Protein AF-A0A662V3N7-F1 (afdb_monomer_lite)

Radius of gyration: 26.73 Å; chains: 1; bounding box: 89×55×65 Å

pLDDT: mean 75.87, std 22.15, range [28.19, 98.19]

Foldseek 3Di:
DVVVVVVVVVVVVVVVVVVVVPPPPPFDKDWQDKDKFFDDADFLKKKKKWKWAWADDDQFKKKDKFQAQPPPVQAFTFAWMWHQDPVVRFIWIWGGGTHPVRIHTDDTDDHGDIWTKMWMARQPQRKIWIATPNDIDIDHDPHDDDGGIIITGFDGPDPPDTTTIMRTQDTWMWHAHDPCLVVCVNVVNVVVVVVGTDITDTGPPPPDPPPDDDPDDDDDDDDDDDDDDDDDDDDDPDDPPVNVVVVVVVVVVVVVVVVVVVVVVVVVPPDDD

Sequence (273 aa):
MANRKSMYTLMIIVVLFLGITCKSIDAQILSGVNREYEITIKGNYTILEVDFELVNITIFNYIYIALDTLDKSAGYSYGIIIIYDPDEEAPILYLMAGSGNSWYRIMNVDKGDRICFSILIDHINKTIYYVVNDKVGNVNKSMIIMPRGVSIILDSIGREFSPPSIYLKKLVVLDTNNSQAIDYFIENNFNKIYEISIIRLNKTKIEITPTQSPTTLSSTPLPNITTSTHSPPQVSPYMSPTTVLLIILMTIVAATTIILITSVYRRKRSPGP

Secondary structure (DSSP, 8-state):
-HHHHHHHHHHHHHHHHHHHH-------EEES-EEEEE----SSEEEEEEEEEEEE--TTEEEEEEEE-S-TTT-EEEEEEEEEETTTTEEEEEEEEEETT-EEEEEE--TT-EEEEEEEEETTTTEEEEEETTEEEEEE-S--PPP-EEEEEEEESSTTSPPPEEEEEEEEEEEE--THHHHHHHTT-HHHHHHHSEEEE-TT--------------------------PPPP------HHHHHHHHHHHHHHHHHHHHHHHHHHHTT----

Structure (mmCIF, N/CA/C/O backbone):
data_AF-A0A662V3N7-F1
#
_entry.id   AF-A0A662V3N7-F1
#
loop_
_atom_site.group_PDB
_atom_site.id
_atom_site.type_symbol
_atom_site.label_atom_id
_atom_site.label_alt_id
_atom_site.label_comp_id
_atom_site.label_asym_id
_atom_site.label_entity_id
_atom_site.label_seq_id
_atom_site.pdbx_PDB_ins_code
_atom_site.Cartn_x
_atom_site.Cartn_y
_atom_site.Cartn_z
_atom_site.occupancy
_atom_site.B_iso_or_equiv
_atom_site.auth_seq_id
_atom_site.auth_comp_id
_atom_site.auth_asym_id
_atom_site.auth_atom_id
_atom_site.pdbx_PDB_model_num
ATOM 1 N N . MET A 1 1 ? -38.805 22.174 -45.666 1.00 44.50 1 MET A N 1
ATOM 2 C CA . MET A 1 1 ? -37.323 22.082 -45.737 1.00 44.50 1 MET A CA 1
ATOM 3 C C . MET A 1 1 ? -36.592 22.599 -44.488 1.00 44.50 1 MET A C 1
ATOM 5 O O . MET A 1 1 ? -35.609 21.976 -44.107 1.00 44.50 1 MET A O 1
ATOM 9 N N . ALA A 1 2 ? -37.055 23.665 -43.814 1.00 47.75 2 ALA A N 1
ATOM 10 C CA . ALA A 1 2 ? -36.383 24.243 -42.634 1.00 47.75 2 ALA A CA 1
ATOM 11 C C . ALA A 1 2 ? -36.239 23.289 -41.420 1.00 47.75 2 ALA A C 1
ATOM 13 O O . ALA A 1 2 ? -35.203 23.295 -40.760 1.00 47.75 2 ALA A O 1
ATOM 14 N N . ASN A 1 3 ? -37.213 22.398 -41.181 1.00 52.44 3 ASN A N 1
ATOM 15 C CA . ASN A 1 3 ? -37.167 21.455 -40.050 1.00 52.44 3 ASN A CA 1
ATOM 16 C C . ASN A 1 3 ? -36.075 20.379 -40.170 1.00 52.44 3 ASN A C 1
ATOM 18 O O . ASN A 1 3 ? -35.509 19.987 -39.156 1.00 52.44 3 ASN A O 1
ATOM 22 N N . ARG A 1 4 ? -35.735 19.920 -41.387 1.00 47.97 4 ARG A N 1
ATOM 23 C CA . ARG A 1 4 ? -34.654 18.931 -41.562 1.00 47.97 4 ARG A CA 1
ATOM 24 C C . ARG A 1 4 ? -33.294 19.546 -41.244 1.00 47.97 4 ARG A C 1
ATOM 26 O O . ARG A 1 4 ? -32.537 18.950 -40.492 1.00 47.97 4 ARG A O 1
ATOM 33 N N . LYS A 1 5 ? -33.017 20.764 -41.730 1.00 52.34 5 LYS A N 1
ATOM 34 C CA . LYS A 1 5 ? -31.764 21.477 -41.423 1.00 52.34 5 LYS A CA 1
ATOM 35 C C . LYS A 1 5 ? -31.596 21.703 -39.916 1.00 52.34 5 LYS A C 1
ATOM 37 O O . LYS A 1 5 ? -30.544 21.371 -39.390 1.00 52.34 5 LYS A O 1
ATOM 42 N N . SER A 1 6 ? -32.649 22.139 -39.216 1.00 55.06 6 SER A N 1
ATOM 43 C CA . SER A 1 6 ? -32.612 22.331 -37.756 1.00 55.06 6 SER A CA 1
ATOM 44 C C . SER A 1 6 ? -32.321 21.042 -36.981 1.00 55.06 6 SER A C 1
ATOM 46 O O . SER A 1 6 ? -31.654 21.094 -35.952 1.00 55.06 6 SER A O 1
ATOM 48 N N . MET A 1 7 ? -32.803 19.892 -37.459 1.00 53.69 7 MET A N 1
ATOM 49 C CA . MET A 1 7 ? -32.578 18.608 -36.795 1.00 53.69 7 MET A CA 1
ATOM 50 C C . MET A 1 7 ? -31.144 18.096 -37.006 1.00 53.69 7 MET A C 1
ATOM 52 O O . MET A 1 7 ? -30.531 17.600 -36.064 1.00 53.69 7 MET A O 1
ATOM 56 N N . TYR A 1 8 ? -30.574 18.282 -38.203 1.00 56.66 8 TYR A N 1
ATOM 57 C CA . TYR A 1 8 ? -29.168 17.949 -38.463 1.00 56.66 8 TYR A CA 1
ATOM 58 C C . TYR A 1 8 ? -28.210 18.849 -37.678 1.00 56.66 8 TYR A C 1
ATOM 60 O O . TYR A 1 8 ? -27.236 18.354 -37.121 1.00 56.66 8 TYR A O 1
ATOM 68 N N . THR A 1 9 ? -28.508 20.146 -37.559 1.00 62.19 9 THR A N 1
ATOM 69 C CA . THR A 1 9 ? -27.716 21.060 -36.723 1.00 62.19 9 THR A CA 1
ATOM 70 C C . THR A 1 9 ? -27.779 20.661 -35.247 1.00 62.19 9 THR A C 1
ATOM 72 O O . THR A 1 9 ? -26.748 20.652 -34.583 1.00 62.19 9 THR A O 1
ATOM 75 N N . LEU A 1 10 ? -28.950 20.249 -34.745 1.00 58.38 10 LEU A N 1
ATOM 76 C CA . LEU A 1 10 ? -29.101 19.748 -33.376 1.00 58.38 10 LEU A CA 1
ATOM 77 C C . LEU A 1 10 ? -28.305 18.451 -33.149 1.00 58.38 10 LEU A C 1
ATOM 79 O O . LEU A 1 10 ? -27.609 18.337 -32.146 1.00 58.38 10 LEU A O 1
ATOM 83 N N . MET A 1 11 ? -28.352 17.496 -34.085 1.00 56.56 11 MET A N 1
ATOM 84 C CA . MET A 1 11 ? -27.561 16.260 -33.997 1.00 56.56 11 MET A CA 1
ATOM 85 C C . MET A 1 11 ? -26.055 16.530 -34.011 1.00 56.56 11 MET A C 1
ATOM 87 O O . MET A 1 11 ? -25.333 15.934 -33.221 1.00 56.56 11 MET A O 1
ATOM 91 N N . ILE A 1 12 ? -25.582 17.443 -34.863 1.00 63.91 12 ILE A N 1
ATOM 92 C CA . ILE A 1 12 ? -24.165 17.831 -34.911 1.00 63.91 12 ILE A CA 1
ATOM 93 C C . ILE A 1 12 ? -23.744 18.481 -33.589 1.00 63.91 12 ILE A C 1
ATOM 95 O O . ILE A 1 12 ? -22.682 18.154 -33.068 1.00 63.91 12 ILE A O 1
ATOM 99 N N . ILE A 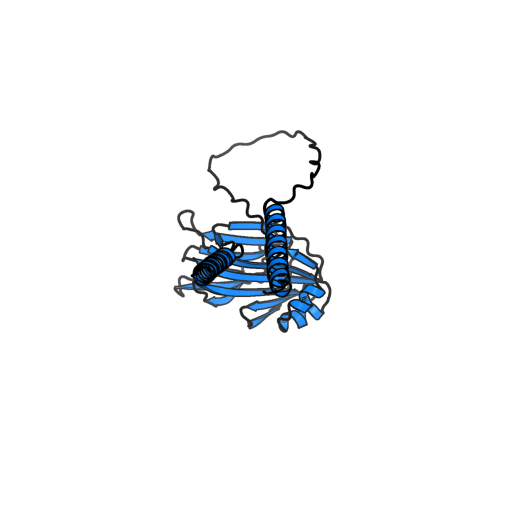1 13 ? -24.593 19.334 -33.007 1.00 61.50 13 ILE A N 1
ATOM 100 C CA . ILE A 1 13 ? -24.344 19.929 -31.689 1.00 61.50 13 ILE A CA 1
ATOM 101 C C . ILE A 1 13 ? -24.291 18.846 -30.609 1.00 61.50 13 ILE A C 1
ATOM 103 O O . ILE A 1 13 ? -23.374 18.882 -29.805 1.00 61.50 13 ILE A O 1
ATOM 107 N N . VAL A 1 14 ? -25.195 17.860 -30.607 1.00 59.66 14 VAL A N 1
ATOM 108 C CA . VAL A 1 14 ? -25.194 16.754 -29.627 1.00 59.66 14 VAL A CA 1
ATOM 109 C C . VAL A 1 14 ? -23.964 15.855 -29.778 1.00 59.66 14 VAL A C 1
ATOM 111 O O . VAL A 1 14 ? -23.372 15.482 -28.772 1.00 59.66 14 VAL A O 1
ATOM 114 N N . VAL A 1 15 ? -23.534 15.544 -31.003 1.00 57.88 15 VAL A N 1
ATOM 115 C CA . VAL A 1 15 ? -22.318 14.747 -31.256 1.00 57.88 15 VAL A CA 1
ATOM 116 C C . VAL A 1 15 ? -21.059 15.516 -30.845 1.00 57.88 15 VAL A C 1
ATOM 118 O O . VAL A 1 15 ? -20.177 14.942 -30.212 1.00 57.88 15 VAL A O 1
ATOM 121 N N . LEU A 1 16 ? -20.995 16.824 -31.117 1.00 55.22 16 LEU A N 1
ATOM 122 C CA . LEU A 1 16 ? -19.927 17.692 -30.612 1.00 55.22 16 LEU A CA 1
ATOM 123 C C . LEU A 1 16 ? -19.969 17.802 -29.079 1.00 55.22 16 LEU A C 1
ATOM 125 O O . LEU A 1 16 ? -18.922 17.765 -28.445 1.00 55.22 16 LEU A O 1
ATOM 129 N N . PHE A 1 17 ? -21.156 17.868 -28.468 1.00 49.00 17 PHE A N 1
ATOM 130 C CA . PHE A 1 17 ? -21.331 17.915 -27.013 1.00 49.00 17 PHE A CA 1
ATOM 131 C C . PHE A 1 17 ? -20.891 16.604 -26.346 1.00 49.00 17 PHE A C 1
ATOM 133 O O . PHE A 1 17 ? -20.147 16.657 -25.371 1.00 49.00 17 PHE A O 1
ATOM 140 N N . LEU A 1 18 ? -21.253 15.440 -26.911 1.00 49.38 18 LEU A N 1
ATOM 141 C CA . LEU A 1 18 ? -20.759 14.134 -26.455 1.00 49.38 18 LEU A CA 1
ATOM 142 C C . LEU A 1 18 ? -19.236 14.021 -26.614 1.00 49.38 18 LEU A C 1
ATOM 144 O O . LEU A 1 18 ? -18.565 13.534 -25.705 1.00 49.38 18 LEU A O 1
ATOM 148 N N . GLY A 1 19 ? -18.689 14.525 -27.726 1.00 45.84 19 GLY A N 1
ATOM 149 C CA . GLY A 1 19 ? -17.246 14.552 -27.975 1.00 45.84 19 GLY A CA 1
ATOM 150 C C . GLY A 1 19 ? -16.467 15.426 -26.986 1.00 45.84 19 GLY A C 1
ATOM 151 O O . GLY A 1 19 ? -15.333 15.100 -26.649 1.00 45.84 19 GLY A O 1
ATOM 152 N N . ILE A 1 20 ? -17.077 16.497 -26.464 1.00 49.31 20 ILE A N 1
ATOM 153 C CA . ILE A 1 20 ? -16.455 17.400 -25.478 1.00 49.31 20 ILE A CA 1
ATOM 154 C C . ILE A 1 20 ? -16.649 16.890 -24.036 1.00 49.31 20 ILE A C 1
ATOM 156 O O . ILE A 1 20 ? -15.816 17.170 -23.175 1.00 49.31 20 ILE A O 1
ATOM 160 N N . THR A 1 21 ? -17.698 16.106 -23.750 1.00 41.53 21 THR A N 1
ATOM 161 C CA . THR A 1 21 ? -17.878 15.458 -22.433 1.00 41.53 21 THR A CA 1
ATOM 162 C C . THR A 1 21 ? -16.996 14.229 -22.214 1.00 41.53 21 THR A C 1
ATOM 164 O O . THR A 1 21 ? -16.862 13.791 -21.077 1.00 41.53 21 THR A O 1
ATOM 167 N N . CYS A 1 22 ? -16.293 13.738 -23.239 1.00 36.94 22 CYS A N 1
ATOM 168 C CA . CYS A 1 22 ? -15.141 12.842 -23.071 1.00 36.94 22 CYS A CA 1
ATOM 169 C C . CYS A 1 22 ? -13.874 13.607 -22.644 1.00 36.94 22 CYS A C 1
ATOM 171 O O . CYS A 1 22 ? -12.765 13.268 -23.054 1.00 36.94 22 CYS A O 1
ATOM 173 N N . LYS A 1 23 ? -14.015 14.642 -21.805 1.00 40.72 23 LYS A N 1
ATOM 174 C CA . LYS A 1 23 ? -12.878 15.152 -21.044 1.00 40.72 23 LYS A CA 1
ATOM 175 C C . LYS A 1 23 ? -12.441 14.037 -20.109 1.00 40.72 23 LYS A C 1
ATOM 177 O O . LYS A 1 23 ? -13.172 13.679 -19.188 1.00 40.72 23 LYS A O 1
ATOM 182 N N . SER A 1 24 ? -11.267 13.484 -20.400 1.00 38.38 24 SER A N 1
ATOM 183 C CA . SER A 1 24 ? -10.525 12.613 -19.504 1.00 38.38 24 SER A CA 1
ATOM 184 C C . SER A 1 24 ? -10.617 13.187 -18.096 1.00 38.38 24 SER A C 1
ATOM 186 O O . SER A 1 24 ? -10.174 14.311 -17.859 1.00 38.38 24 SER A O 1
ATOM 188 N N . ILE A 1 25 ? -11.222 12.429 -17.182 1.00 42.38 25 ILE A N 1
ATOM 189 C CA . ILE A 1 25 ? -10.956 12.560 -15.749 1.00 42.38 25 ILE A CA 1
ATOM 190 C C . ILE A 1 25 ? -9.441 12.681 -15.651 1.00 42.38 25 ILE A C 1
ATOM 192 O O . ILE A 1 25 ? -8.786 11.775 -16.160 1.00 42.38 25 ILE A O 1
ATOM 196 N N . ASP A 1 26 ? -8.925 13.805 -15.138 1.00 45.78 26 ASP A N 1
ATOM 197 C CA . ASP A 1 26 ? -7.493 14.123 -15.101 1.00 45.78 26 ASP A CA 1
ATOM 198 C C . ASP A 1 26 ? -6.719 12.914 -14.583 1.00 45.78 26 ASP A C 1
ATOM 200 O O . ASP A 1 26 ? -6.652 12.624 -13.387 1.00 45.78 26 ASP A O 1
ATOM 204 N N . ALA A 1 27 ? -6.227 12.136 -15.538 1.00 52.28 27 ALA A N 1
ATOM 205 C CA . ALA A 1 27 ? -5.672 10.837 -15.295 1.00 52.28 27 ALA A CA 1
ATOM 206 C C . ALA A 1 27 ? -4.183 11.066 -15.129 1.00 52.28 27 ALA A C 1
ATOM 208 O O . ALA A 1 27 ? -3.453 11.171 -16.114 1.00 52.28 27 ALA A O 1
ATOM 209 N N . GLN A 1 28 ? -3.739 11.248 -13.889 1.00 70.06 28 GLN A N 1
ATOM 210 C CA . GLN A 1 28 ? -2.346 11.575 -13.648 1.00 70.06 28 GLN A CA 1
ATOM 211 C C . GLN A 1 28 ? -1.500 10.306 -13.763 1.00 70.06 28 GLN A C 1
ATOM 213 O O . GLN A 1 28 ? -1.398 9.510 -12.830 1.00 70.06 28 GLN A O 1
ATOM 218 N N . ILE A 1 29 ? -0.918 10.104 -14.945 1.00 80.12 29 ILE A N 1
ATOM 219 C CA . ILE A 1 29 ? 0.151 9.125 -15.124 1.00 80.12 29 ILE A CA 1
ATOM 220 C C . ILE A 1 29 ? 1.363 9.642 -14.351 1.00 80.12 29 ILE A C 1
ATOM 222 O O . ILE A 1 29 ? 1.855 10.744 -14.599 1.00 80.12 29 ILE A O 1
ATOM 226 N N . LEU A 1 30 ? 1.822 8.847 -13.393 1.00 84.56 30 LEU A N 1
ATOM 227 C CA . LEU A 1 30 ? 3.024 9.109 -12.618 1.00 84.56 30 LEU A CA 1
ATOM 228 C C . LEU A 1 30 ? 4.190 8.375 -13.263 1.00 84.56 30 LEU A C 1
ATOM 230 O O . LEU A 1 30 ? 4.048 7.210 -13.619 1.00 84.56 30 LEU A O 1
ATOM 234 N N . SER A 1 31 ? 5.334 9.043 -13.397 1.00 87.19 31 SER A N 1
ATOM 235 C CA . SER A 1 31 ? 6.560 8.465 -13.951 1.00 87.19 31 SER A CA 1
ATOM 236 C C . SER A 1 31 ? 7.779 9.178 -13.377 1.00 87.19 31 SER A C 1
ATOM 238 O O . SER A 1 31 ? 7.787 10.407 -13.337 1.00 87.19 31 SER A O 1
ATOM 240 N N . GLY A 1 32 ? 8.808 8.438 -12.952 1.00 83.12 32 GLY A N 1
ATOM 241 C CA . GLY A 1 32 ? 10.051 9.044 -12.437 1.00 83.12 32 GLY A CA 1
ATOM 242 C C . GLY A 1 32 ? 9.859 9.869 -11.165 1.00 83.12 32 GLY A C 1
ATOM 243 O O . GLY A 1 32 ? 10.548 10.861 -10.940 1.00 83.12 32 GLY A O 1
ATOM 244 N N . VAL A 1 33 ? 8.837 9.535 -10.384 1.00 82.75 33 VAL A N 1
ATOM 245 C CA . VAL A 1 33 ? 8.402 10.316 -9.234 1.00 82.75 33 VAL A CA 1
ATOM 246 C C . VAL A 1 33 ? 9.096 9.797 -7.985 1.00 82.75 33 VAL A C 1
ATOM 248 O O . VAL A 1 33 ? 9.024 8.610 -7.709 1.00 82.75 33 VAL A O 1
ATOM 251 N N . ASN A 1 34 ? 9.682 10.691 -7.192 1.00 87.25 34 ASN A N 1
ATOM 252 C CA . ASN A 1 34 ? 10.078 10.415 -5.815 1.00 87.25 34 ASN A CA 1
ATOM 253 C C . ASN A 1 34 ? 9.410 11.458 -4.915 1.00 87.25 34 ASN A C 1
ATOM 255 O O . ASN A 1 34 ? 9.753 12.643 -4.962 1.00 87.25 34 ASN A O 1
ATOM 259 N N . ARG A 1 35 ? 8.371 11.036 -4.195 1.00 86.50 35 ARG A N 1
ATOM 260 C CA . ARG A 1 35 ? 7.544 11.900 -3.351 1.00 86.50 35 ARG A CA 1
ATOM 261 C C . ARG A 1 35 ? 7.363 11.274 -1.994 1.00 86.50 35 ARG A C 1
ATOM 263 O O . ARG A 1 35 ? 6.934 10.130 -1.904 1.00 86.50 35 ARG A O 1
ATOM 270 N N . GLU A 1 36 ? 7.583 12.080 -0.974 1.00 86.50 36 GLU A N 1
ATOM 271 C CA . GLU A 1 36 ? 7.343 11.728 0.414 1.00 86.50 36 GLU A CA 1
ATOM 272 C C . GLU A 1 36 ? 6.355 12.749 0.990 1.00 86.50 36 GLU A C 1
ATOM 274 O O . GLU A 1 36 ? 6.498 13.960 0.803 1.00 86.50 36 GLU A O 1
ATOM 279 N N . TYR A 1 37 ? 5.318 12.253 1.655 1.00 86.50 37 TYR A N 1
ATOM 280 C CA . TYR A 1 37 ? 4.277 13.043 2.299 1.00 86.50 37 TYR A CA 1
ATOM 281 C C . TYR A 1 37 ? 4.343 12.803 3.789 1.00 86.50 37 TYR A C 1
ATOM 283 O O . TYR A 1 37 ? 4.090 11.684 4.224 1.00 86.50 37 TYR A O 1
ATOM 291 N N . GLU A 1 38 ? 4.633 13.832 4.576 1.00 87.12 38 GLU A N 1
ATOM 292 C CA . GLU A 1 38 ? 4.536 13.707 6.026 1.00 87.12 38 GLU A CA 1
ATOM 293 C C . GLU A 1 38 ? 3.070 13.536 6.447 1.00 87.12 38 GLU A C 1
ATOM 295 O O . GLU A 1 38 ? 2.169 14.235 5.975 1.00 87.12 38 GLU A O 1
ATOM 300 N N . ILE A 1 39 ? 2.833 12.589 7.348 1.00 87.44 39 ILE A N 1
ATOM 301 C CA . ILE A 1 39 ? 1.529 12.306 7.940 1.00 87.44 39 ILE A CA 1
ATOM 302 C C . ILE A 1 39 ? 1.678 12.174 9.453 1.00 87.44 39 ILE A C 1
ATOM 304 O O . ILE A 1 39 ? 2.682 11.698 9.975 1.00 87.44 39 ILE A O 1
ATOM 308 N N . THR A 1 40 ? 0.648 12.578 10.189 1.00 88.62 40 THR A N 1
ATOM 309 C CA . THR A 1 40 ? 0.579 12.354 11.637 1.00 88.62 40 THR A CA 1
ATOM 310 C C . THR A 1 40 ? -0.504 11.331 11.934 1.00 88.62 40 THR A C 1
ATOM 312 O O . THR A 1 40 ? -1.692 11.646 11.861 1.00 88.62 40 THR A O 1
ATOM 315 N N . ILE A 1 41 ? -0.085 10.120 12.293 1.00 89.44 41 ILE A N 1
ATOM 316 C CA . ILE A 1 41 ? -0.972 9.042 12.726 1.00 89.44 41 ILE A CA 1
ATOM 317 C C . ILE A 1 41 ? -1.207 9.142 14.232 1.00 89.44 41 ILE A C 1
ATOM 319 O O . ILE A 1 41 ? -0.261 9.272 15.009 1.00 89.44 41 ILE A O 1
ATOM 323 N N . LYS A 1 42 ? -2.479 9.094 14.642 1.00 90.12 42 LYS A N 1
ATOM 324 C CA . LYS A 1 42 ? -2.875 9.081 16.061 1.00 90.12 42 LYS A CA 1
ATOM 325 C C . LYS A 1 42 ? -3.787 7.909 16.423 1.00 90.12 42 LYS A C 1
ATOM 327 O O . LYS A 1 42 ? -4.016 7.680 17.607 1.00 90.12 42 LYS A O 1
ATOM 332 N N . GLY A 1 43 ? -4.334 7.221 15.424 1.00 92.06 43 GLY A N 1
ATOM 333 C CA . GLY A 1 43 ? -5.190 6.057 15.608 1.00 92.06 43 GLY A CA 1
ATOM 334 C C . GLY A 1 43 ? -4.432 4.784 15.995 1.00 92.06 43 GLY A C 1
ATOM 335 O O . GLY A 1 43 ? -3.291 4.577 15.587 1.00 92.06 43 GLY A O 1
ATOM 336 N N . ASN A 1 44 ? -5.114 3.900 16.720 1.00 96.94 44 ASN A N 1
ATOM 337 C CA . ASN A 1 44 ? -4.687 2.526 17.000 1.00 96.94 44 ASN A CA 1
ATOM 338 C C . ASN A 1 44 ? -4.652 1.642 15.745 1.00 96.94 44 ASN A C 1
ATOM 340 O O . ASN A 1 44 ? -3.954 0.630 15.724 1.00 96.94 44 ASN A O 1
ATOM 344 N N . TYR A 1 45 ? -5.382 2.041 14.703 1.00 97.94 45 TYR A N 1
ATOM 345 C CA . TYR A 1 45 ? -5.411 1.384 13.406 1.00 97.94 45 TYR A CA 1
ATOM 346 C C . TYR A 1 45 ? -5.034 2.390 12.326 1.00 97.94 45 TYR A C 1
ATOM 348 O O . TYR A 1 45 ? -5.542 3.515 12.304 1.00 97.94 45 TYR A O 1
ATOM 356 N N . THR A 1 46 ? -4.139 1.993 11.428 1.00 97.25 46 THR A N 1
ATOM 357 C CA . THR A 1 46 ? -3.738 2.798 10.265 1.00 97.25 46 THR A CA 1
ATOM 358 C C . THR A 1 46 ? -3.968 2.015 9.001 1.00 97.25 46 THR A C 1
ATOM 360 O O . THR A 1 46 ? -3.607 0.847 8.938 1.00 97.25 46 THR A O 1
ATOM 363 N N . ILE A 1 47 ? -4.548 2.658 7.997 1.00 97.19 47 ILE A N 1
ATOM 364 C CA . ILE A 1 47 ? -4.878 2.015 6.734 1.00 97.19 47 ILE A CA 1
ATOM 365 C C . ILE A 1 47 ? -4.253 2.816 5.602 1.00 97.19 47 ILE A C 1
ATOM 367 O O . ILE A 1 47 ? -4.388 4.038 5.561 1.00 97.19 47 ILE A O 1
ATOM 371 N N . LEU A 1 48 ? -3.584 2.125 4.686 1.00 96.62 48 LEU A N 1
ATOM 372 C CA . LEU A 1 48 ? -3.164 2.663 3.398 1.00 96.62 48 LEU A CA 1
ATOM 373 C C . LEU A 1 48 ? -3.940 1.927 2.307 1.00 96.62 48 LEU A C 1
ATOM 375 O O . LEU A 1 48 ? -3.915 0.700 2.246 1.00 96.62 48 LEU A O 1
ATOM 379 N N . GLU A 1 49 ? -4.602 2.684 1.439 1.00 94.94 49 GLU A N 1
ATOM 380 C CA . GLU A 1 49 ? -5.290 2.175 0.256 1.00 94.94 49 GLU A CA 1
ATOM 381 C C . GLU A 1 49 ? -4.644 2.735 -1.005 1.00 94.94 49 GLU A C 1
ATOM 383 O O . GLU A 1 49 ? -4.493 3.952 -1.156 1.00 94.94 49 GLU A O 1
ATOM 388 N N . VAL A 1 50 ? -4.317 1.841 -1.932 1.00 94.00 50 VAL A N 1
ATOM 389 C CA . VAL A 1 50 ? -3.654 2.150 -3.194 1.00 94.00 50 VAL A CA 1
ATOM 390 C C . VAL A 1 50 ? -4.393 1.437 -4.325 1.00 94.00 50 VAL A C 1
ATOM 392 O O . VAL A 1 50 ? -4.610 0.232 -4.279 1.00 94.00 50 VAL A O 1
ATOM 395 N N . ASP A 1 51 ? -4.791 2.179 -5.351 1.00 92.94 51 ASP A N 1
ATOM 396 C CA . ASP A 1 51 ? -5.384 1.637 -6.581 1.00 92.94 51 ASP A CA 1
ATOM 397 C C . ASP A 1 51 ? -4.646 2.273 -7.743 1.00 92.94 51 ASP A C 1
ATOM 399 O O . ASP A 1 51 ? -4.628 3.502 -7.873 1.00 92.94 51 ASP A O 1
ATOM 403 N N . PHE A 1 52 ? -4.011 1.456 -8.563 1.00 93.31 52 PHE A N 1
ATOM 404 C CA . PHE A 1 52 ? -3.317 1.925 -9.746 1.00 93.31 52 PHE A CA 1
ATOM 405 C C . PHE A 1 52 ? -3.338 0.874 -10.839 1.00 93.31 52 PHE A C 1
ATOM 407 O O . PHE A 1 52 ? -3.633 -0.297 -10.618 1.00 93.31 52 PHE A O 1
ATOM 414 N N . GLU A 1 53 ? -3.033 1.321 -12.043 1.00 94.81 53 GLU A N 1
ATOM 415 C CA . GLU A 1 53 ? -2.807 0.459 -13.191 1.00 94.81 53 GLU A CA 1
ATOM 416 C C . GLU A 1 53 ? -1.356 0.591 -13.637 1.00 94.81 53 GLU A C 1
ATOM 418 O O . GLU A 1 53 ? -0.818 1.701 -13.713 1.00 94.81 53 GLU A O 1
ATOM 423 N N . LEU A 1 54 ? -0.708 -0.542 -13.881 1.00 94.25 54 LEU A N 1
ATOM 424 C CA . LEU A 1 54 ? 0.691 -0.589 -14.272 1.00 94.25 54 LEU A CA 1
ATOM 425 C C . LEU A 1 54 ? 0.828 -0.222 -15.753 1.00 94.25 54 LEU A C 1
ATOM 427 O O . LEU A 1 54 ? 0.393 -0.965 -16.625 1.00 94.25 54 LEU A O 1
ATOM 431 N N . VAL A 1 55 ? 1.442 0.922 -16.059 1.00 93.81 55 VAL A N 1
ATOM 432 C CA . VAL A 1 55 ? 1.552 1.415 -17.445 1.00 93.81 55 VAL A CA 1
ATOM 433 C C . VAL A 1 55 ? 2.854 0.952 -18.090 1.00 93.81 55 VAL A C 1
ATOM 435 O O . VAL A 1 55 ? 2.865 0.534 -19.250 1.00 93.81 55 VAL A O 1
ATOM 438 N N . ASN A 1 56 ? 3.962 1.027 -17.355 1.00 90.81 56 ASN A N 1
ATOM 439 C CA . ASN A 1 56 ? 5.259 0.560 -17.826 1.00 90.81 56 ASN A CA 1
ATOM 440 C C . ASN A 1 56 ? 6.150 0.134 -16.661 1.00 90.81 56 ASN A C 1
ATOM 442 O O . ASN A 1 56 ? 6.236 0.851 -15.663 1.00 90.81 56 ASN A O 1
ATOM 446 N N . ILE A 1 57 ? 6.860 -0.974 -16.841 1.00 90.94 57 ILE A N 1
ATOM 447 C CA . ILE A 1 57 ? 7.934 -1.438 -15.968 1.00 90.94 57 ILE A CA 1
ATOM 448 C C . ILE A 1 57 ? 8.923 -2.253 -16.804 1.00 90.94 57 ILE A C 1
ATOM 450 O O . ILE A 1 57 ? 8.531 -2.953 -17.737 1.00 90.94 57 ILE A O 1
ATOM 454 N N . THR A 1 58 ? 10.206 -2.138 -16.493 1.00 89.12 58 THR A N 1
ATOM 455 C CA . THR A 1 58 ? 11.293 -2.882 -17.134 1.00 89.12 58 THR A CA 1
ATOM 456 C C . THR A 1 58 ? 12.185 -3.524 -16.077 1.00 89.12 58 THR A C 1
ATOM 458 O O . THR A 1 58 ? 12.028 -3.261 -14.885 1.00 89.12 58 THR A O 1
ATOM 461 N N . ILE A 1 59 ? 13.147 -4.339 -16.514 1.00 90.25 59 ILE A N 1
ATOM 462 C CA . ILE A 1 59 ? 14.008 -5.137 -15.629 1.00 90.25 59 ILE A CA 1
ATOM 463 C C . ILE A 1 59 ? 14.849 -4.317 -14.643 1.00 90.25 59 ILE A C 1
ATOM 465 O O . ILE A 1 59 ? 15.279 -4.826 -13.615 1.00 90.25 59 ILE A O 1
ATOM 469 N N . PHE A 1 60 ? 15.060 -3.036 -14.939 1.00 89.12 60 PHE A N 1
ATOM 470 C CA . PHE A 1 60 ? 15.816 -2.119 -14.091 1.00 89.12 60 PHE A CA 1
ATOM 471 C C . PHE A 1 60 ? 14.914 -1.186 -13.292 1.00 89.12 60 PHE A C 1
ATOM 473 O O . PHE A 1 60 ? 15.405 -0.233 -12.708 1.00 89.12 60 PHE A O 1
ATOM 480 N N . ASN A 1 61 ? 13.601 -1.388 -13.284 1.00 91.75 61 ASN A N 1
ATOM 481 C CA . ASN A 1 61 ? 12.677 -0.491 -12.607 1.00 91.75 61 ASN A CA 1
ATOM 482 C C . ASN A 1 61 ? 12.184 -1.065 -11.284 1.00 91.75 61 ASN A C 1
ATOM 484 O O . ASN A 1 61 ? 12.059 -2.277 -11.113 1.00 91.75 61 ASN A O 1
ATOM 488 N N . TYR A 1 62 ? 11.810 -0.161 -10.384 1.00 92.94 62 TYR A N 1
ATOM 489 C CA . TYR A 1 62 ? 11.039 -0.502 -9.203 1.00 92.94 62 TYR A CA 1
ATOM 490 C C . TYR A 1 62 ? 9.954 0.538 -8.925 1.00 92.94 62 TYR A C 1
ATOM 492 O O . TYR A 1 62 ? 10.115 1.739 -9.161 1.00 92.94 62 TYR A O 1
ATOM 500 N N . ILE A 1 63 ? 8.823 0.051 -8.427 1.00 95.56 63 ILE A N 1
ATOM 501 C CA . ILE A 1 63 ? 7.687 0.858 -7.981 1.00 95.56 63 ILE A CA 1
ATOM 502 C C . ILE A 1 63 ? 7.518 0.609 -6.497 1.00 95.56 63 ILE A C 1
ATOM 504 O O . ILE A 1 63 ? 7.417 -0.535 -6.079 1.00 95.56 63 ILE A O 1
ATOM 508 N N . TYR A 1 64 ? 7.442 1.665 -5.707 1.00 94.38 64 TYR A N 1
ATOM 509 C CA . TYR A 1 64 ? 7.364 1.602 -4.259 1.00 94.38 64 TYR A CA 1
ATOM 510 C C . TYR A 1 64 ? 6.263 2.537 -3.776 1.00 94.38 64 TYR A C 1
ATOM 512 O O . TYR A 1 64 ? 6.284 3.733 -4.075 1.00 94.38 64 TYR A O 1
ATOM 520 N N . ILE A 1 65 ? 5.294 1.996 -3.039 1.00 95.19 65 ILE A N 1
ATOM 521 C CA . ILE A 1 65 ? 4.211 2.774 -2.433 1.00 95.19 65 ILE A CA 1
ATOM 522 C C . ILE A 1 65 ? 3.972 2.245 -1.023 1.00 95.19 65 ILE A C 1
ATOM 524 O O . ILE A 1 65 ? 3.465 1.133 -0.855 1.00 95.19 65 ILE A O 1
ATOM 528 N N . ALA A 1 66 ? 4.330 3.028 -0.006 1.00 95.31 66 ALA A N 1
ATOM 529 C CA . ALA A 1 66 ? 4.250 2.571 1.378 1.00 95.31 66 ALA A CA 1
ATOM 530 C C . ALA A 1 66 ? 4.092 3.688 2.405 1.00 95.31 66 ALA A C 1
ATOM 532 O O . ALA A 1 66 ? 4.381 4.855 2.151 1.00 95.31 66 ALA A O 1
ATOM 533 N N . LEU A 1 67 ? 3.637 3.281 3.589 1.00 94.31 67 LEU A N 1
ATOM 534 C CA . LEU A 1 67 ? 3.755 4.026 4.833 1.00 94.31 67 LEU A CA 1
ATOM 535 C C . LEU A 1 67 ? 5.165 3.833 5.398 1.00 94.31 67 LEU A C 1
ATOM 537 O O . LEU A 1 67 ? 5.560 2.697 5.656 1.00 94.31 67 LEU A O 1
ATOM 541 N N . ASP A 1 68 ? 5.877 4.927 5.653 1.00 89.75 68 ASP A N 1
ATOM 542 C CA . ASP A 1 68 ? 7.279 4.918 6.080 1.00 89.75 68 ASP A CA 1
ATOM 543 C C . ASP A 1 68 ? 7.495 5.653 7.394 1.00 89.75 68 ASP A C 1
ATOM 545 O O . ASP A 1 68 ? 6.749 6.561 7.762 1.00 89.75 68 ASP A O 1
ATOM 549 N N . THR A 1 69 ? 8.573 5.313 8.095 1.00 82.25 69 THR A N 1
ATOM 550 C CA . THR A 1 69 ? 8.997 6.011 9.318 1.00 82.25 69 THR A CA 1
ATOM 551 C C . THR A 1 69 ? 9.736 7.327 9.051 1.00 82.25 69 THR A C 1
ATOM 553 O O . THR A 1 69 ? 10.017 8.049 10.007 1.00 82.25 69 THR A O 1
ATOM 556 N N . LEU A 1 70 ? 10.053 7.642 7.785 1.00 68.19 70 LEU A N 1
ATOM 557 C CA . LEU A 1 70 ? 10.859 8.780 7.285 1.00 68.19 70 LEU A CA 1
ATOM 558 C C . LEU A 1 70 ? 12.291 8.894 7.850 1.00 68.19 70 LEU A C 1
ATOM 560 O O . LEU A 1 70 ? 13.130 9.594 7.288 1.00 68.19 70 LEU A O 1
ATOM 564 N N . ASP A 1 71 ? 12.613 8.158 8.911 1.00 64.75 71 ASP A N 1
ATOM 565 C CA . ASP A 1 71 ? 13.979 7.903 9.345 1.00 64.75 71 ASP A CA 1
ATOM 566 C C . ASP A 1 71 ? 14.576 6.738 8.538 1.00 64.75 71 ASP A C 1
ATOM 568 O O . ASP A 1 71 ? 14.249 5.565 8.752 1.00 64.75 71 ASP A O 1
ATOM 572 N N . LYS A 1 72 ? 15.457 7.082 7.590 1.00 54.50 72 LYS A N 1
ATOM 573 C CA . LYS A 1 72 ? 16.120 6.144 6.669 1.00 54.50 72 LYS A CA 1
ATOM 574 C C . LYS A 1 72 ? 17.038 5.143 7.375 1.00 54.50 72 LYS A C 1
ATOM 576 O O . LYS A 1 72 ? 17.409 4.145 6.767 1.00 54.50 72 LYS A O 1
ATOM 581 N N . SER A 1 73 ? 17.398 5.385 8.638 1.00 51.88 73 SER A N 1
ATOM 582 C CA . SER A 1 73 ? 18.243 4.472 9.415 1.00 51.88 73 SER A CA 1
ATOM 583 C C . SER A 1 73 ? 17.482 3.247 9.938 1.00 51.88 73 SER A C 1
ATOM 585 O O . SER A 1 73 ? 18.084 2.191 10.124 1.00 51.88 73 SER A O 1
ATOM 587 N N . ALA A 1 74 ? 16.162 3.362 10.133 1.00 57.41 74 ALA A N 1
ATOM 588 C CA . ALA A 1 74 ? 15.330 2.285 10.667 1.00 57.41 74 ALA A CA 1
ATOM 589 C C . ALA A 1 74 ? 14.772 1.359 9.571 1.00 57.41 74 ALA A C 1
ATOM 591 O O . ALA A 1 74 ? 14.597 0.167 9.820 1.00 57.41 74 ALA A O 1
ATOM 592 N N . GLY A 1 75 ? 14.501 1.888 8.369 1.00 73.06 75 GLY A N 1
ATOM 593 C CA . GLY A 1 75 ? 14.096 1.099 7.196 1.00 73.06 75 GLY A CA 1
ATOM 594 C C . GLY A 1 75 ? 12.799 0.295 7.371 1.00 73.06 75 GLY A C 1
ATOM 595 O O . GLY A 1 75 ? 12.739 -0.846 6.911 1.00 73.06 75 GLY A O 1
ATOM 596 N N . TYR A 1 76 ? 11.800 0.843 8.080 1.00 88.94 76 TYR A N 1
ATOM 597 C CA . TYR A 1 76 ? 10.485 0.212 8.249 1.00 88.94 76 TYR A CA 1
ATOM 598 C C . TYR A 1 76 ? 9.459 0.806 7.295 1.00 88.94 76 TYR A C 1
ATOM 600 O O . TYR A 1 76 ? 9.216 2.016 7.311 1.00 88.94 76 TYR A O 1
ATOM 608 N N . SER A 1 77 ? 8.811 -0.089 6.556 1.00 92.69 77 SER A N 1
ATOM 609 C CA . SER A 1 77 ? 7.909 0.258 5.470 1.00 92.69 77 SER A CA 1
ATOM 610 C C . SER A 1 77 ? 6.734 -0.707 5.416 1.00 92.69 77 SER A C 1
ATOM 612 O O . SER A 1 77 ? 6.897 -1.926 5.533 1.00 92.69 77 SER A O 1
ATOM 614 N N . TYR A 1 78 ? 5.534 -0.158 5.245 1.00 95.38 78 TYR A N 1
ATOM 615 C CA . TYR A 1 78 ? 4.289 -0.923 5.208 1.00 95.38 78 TYR A CA 1
ATOM 616 C C . TYR A 1 78 ? 3.504 -0.571 3.949 1.00 95.38 78 TYR A C 1
ATOM 618 O O . TYR A 1 78 ? 2.945 0.520 3.834 1.00 95.38 78 TYR A O 1
ATOM 626 N N . GLY A 1 79 ? 3.480 -1.478 2.982 1.00 96.38 79 GLY A N 1
ATOM 627 C CA . GLY A 1 79 ? 2.912 -1.200 1.669 1.00 96.38 79 GLY A CA 1
ATOM 628 C C . GLY A 1 79 ? 3.343 -2.223 0.638 1.00 96.38 79 GLY A C 1
ATOM 629 O O . GLY A 1 79 ? 3.464 -3.405 0.953 1.00 96.38 79 GLY A O 1
ATOM 630 N N . ILE A 1 80 ? 3.595 -1.766 -0.583 1.00 96.69 80 ILE A N 1
ATOM 631 C CA . ILE A 1 80 ? 3.999 -2.628 -1.693 1.00 96.69 80 ILE A CA 1
ATOM 632 C C . ILE A 1 80 ? 5.243 -2.122 -2.396 1.00 96.69 80 ILE A C 1
ATOM 634 O O . ILE A 1 80 ? 5.457 -0.915 -2.538 1.00 96.69 80 ILE A O 1
ATOM 638 N N . ILE A 1 81 ? 6.009 -3.078 -2.904 1.00 95.44 81 ILE A N 1
ATOM 639 C CA . ILE A 1 81 ? 7.050 -2.841 -3.890 1.00 95.44 81 ILE A CA 1
ATOM 640 C C . ILE A 1 81 ? 6.840 -3.782 -5.079 1.00 95.44 81 ILE A C 1
ATOM 642 O O . ILE A 1 81 ? 6.492 -4.947 -4.898 1.00 95.44 81 ILE A O 1
ATOM 646 N N . ILE A 1 82 ? 7.022 -3.272 -6.293 1.00 95.94 82 ILE A N 1
ATOM 647 C CA . ILE A 1 82 ? 7.117 -4.070 -7.513 1.00 95.94 82 ILE A CA 1
ATOM 648 C C . ILE A 1 82 ? 8.547 -3.957 -8.008 1.00 95.94 82 ILE A C 1
ATOM 650 O O . ILE A 1 82 ? 9.030 -2.849 -8.245 1.00 95.94 82 ILE A O 1
ATOM 654 N N . ILE A 1 83 ? 9.197 -5.098 -8.170 1.00 93.19 83 ILE A N 1
ATOM 655 C CA . ILE A 1 83 ? 10.535 -5.222 -8.745 1.00 93.19 83 ILE A CA 1
ATOM 656 C C . ILE A 1 83 ? 10.503 -6.295 -9.818 1.00 93.19 83 ILE A C 1
ATOM 658 O O . ILE A 1 83 ? 9.672 -7.201 -9.766 1.00 93.19 83 ILE A O 1
ATOM 662 N N . TYR A 1 84 ? 11.394 -6.191 -10.793 1.00 86.88 84 TYR A N 1
ATOM 663 C CA . TYR A 1 84 ? 11.577 -7.264 -11.754 1.00 86.88 84 TYR A CA 1
ATOM 664 C C . TYR A 1 84 ? 12.447 -8.366 -11.157 1.00 86.88 84 TYR A C 1
ATOM 666 O O . TYR A 1 84 ? 13.530 -8.081 -10.644 1.00 86.88 84 TYR A O 1
ATOM 674 N N . ASP A 1 85 ?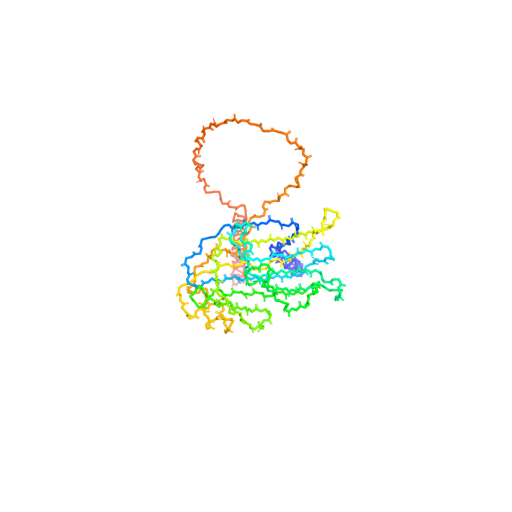 11.977 -9.606 -11.240 1.00 82.50 85 ASP A N 1
ATOM 675 C CA . ASP A 1 85 ? 12.761 -10.778 -10.872 1.00 82.50 85 ASP A CA 1
ATOM 676 C C . ASP A 1 85 ? 13.400 -11.365 -12.143 1.00 82.50 85 ASP A C 1
ATOM 678 O O . ASP A 1 85 ? 12.676 -11.779 -13.056 1.00 82.50 85 ASP A O 1
ATOM 682 N N . PRO A 1 86 ? 14.742 -11.357 -12.260 1.00 76.44 86 PRO A N 1
ATOM 683 C CA . PRO A 1 86 ? 15.419 -11.881 -13.439 1.00 76.44 86 PRO A CA 1
ATOM 684 C C . PRO A 1 86 ? 15.244 -13.395 -13.599 1.00 76.44 86 PRO A C 1
ATOM 686 O O . PRO A 1 86 ? 15.329 -13.870 -14.727 1.00 76.44 86 PRO A O 1
ATOM 689 N N . ASP A 1 87 ? 14.983 -14.136 -12.518 1.00 82.56 87 ASP A N 1
ATOM 690 C CA . ASP A 1 87 ? 14.833 -15.592 -12.564 1.00 82.56 87 ASP A CA 1
ATOM 691 C C . ASP A 1 87 ? 13.438 -16.001 -13.064 1.00 82.56 87 ASP A C 1
ATOM 693 O O . ASP A 1 87 ? 13.287 -17.029 -13.725 1.00 82.56 87 ASP A O 1
ATOM 697 N N . GLU A 1 88 ? 12.413 -15.191 -12.776 1.00 83.06 88 GLU A N 1
ATOM 698 C CA . GLU A 1 88 ? 11.043 -15.406 -13.267 1.00 83.06 88 GLU A CA 1
ATOM 699 C C . GLU A 1 88 ? 10.742 -14.675 -14.586 1.00 83.06 88 GLU A C 1
ATOM 701 O O . GLU A 1 88 ? 9.671 -14.867 -15.161 1.00 83.06 88 GLU A O 1
ATOM 706 N N . GLU A 1 89 ? 11.663 -13.828 -15.056 1.00 85.94 89 GLU A N 1
ATOM 707 C CA . GLU A 1 89 ? 11.476 -12.940 -16.210 1.00 85.94 89 GLU A CA 1
ATOM 708 C C . GLU A 1 89 ? 10.165 -12.129 -16.141 1.00 85.94 89 GLU A C 1
ATOM 710 O O . GLU A 1 89 ? 9.517 -11.866 -17.156 1.00 85.94 89 GLU A O 1
ATOM 715 N N . ALA A 1 90 ? 9.769 -11.715 -14.934 1.00 90.25 90 ALA A N 1
ATOM 716 C CA . ALA A 1 90 ? 8.514 -11.013 -14.705 1.00 90.25 90 ALA A CA 1
ATOM 717 C C . ALA A 1 90 ? 8.623 -9.982 -13.569 1.00 90.25 90 ALA A C 1
ATOM 719 O O . ALA A 1 90 ? 9.401 -10.157 -12.625 1.00 90.25 90 ALA A O 1
ATOM 720 N N . PRO A 1 91 ? 7.815 -8.908 -13.601 1.00 93.50 91 PRO A N 1
ATOM 721 C CA . PRO A 1 91 ? 7.636 -8.046 -12.448 1.00 93.50 91 PRO A CA 1
ATOM 722 C C . PRO A 1 91 ? 6.825 -8.762 -11.363 1.00 93.50 91 PRO A C 1
ATOM 724 O O . PRO A 1 91 ? 5.789 -9.375 -11.624 1.00 93.50 91 PRO A O 1
ATOM 727 N N . ILE A 1 92 ? 7.278 -8.648 -10.119 1.00 95.25 92 ILE A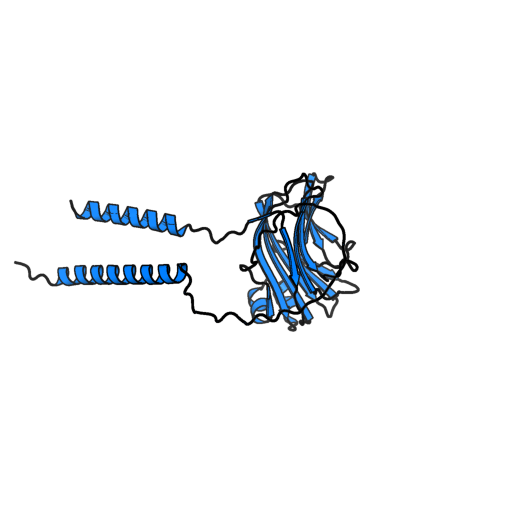 N 1
ATOM 728 C CA . ILE A 1 92 ? 6.671 -9.299 -8.961 1.00 95.25 92 ILE A CA 1
ATOM 729 C C . ILE A 1 92 ? 6.275 -8.243 -7.936 1.00 95.25 92 ILE A C 1
ATOM 731 O O . ILE A 1 92 ? 7.073 -7.384 -7.562 1.00 95.25 92 ILE A O 1
ATOM 735 N N . LEU A 1 93 ? 5.034 -8.332 -7.455 1.00 95.81 93 LEU A N 1
ATOM 736 C CA . LEU A 1 93 ? 4.533 -7.532 -6.345 1.00 95.81 93 LEU A CA 1
ATOM 737 C C . LEU A 1 93 ? 4.843 -8.217 -5.012 1.00 95.81 93 LEU A C 1
ATOM 739 O O . LEU A 1 93 ? 4.410 -9.346 -4.750 1.00 95.81 93 LEU A O 1
ATOM 743 N N . TYR A 1 94 ? 5.523 -7.484 -4.137 1.00 95.44 94 TYR A N 1
ATOM 744 C CA . TYR A 1 94 ? 5.806 -7.871 -2.763 1.00 95.44 94 TYR A CA 1
ATOM 745 C C . TYR A 1 94 ? 5.062 -6.967 -1.783 1.00 95.44 94 TYR A C 1
ATOM 747 O O . TYR A 1 94 ? 5.027 -5.746 -1.933 1.00 95.44 94 TYR A O 1
ATOM 755 N N . LEU A 1 95 ? 4.518 -7.575 -0.733 1.00 96.12 95 LEU A N 1
ATOM 756 C CA . LEU A 1 95 ? 4.070 -6.884 0.467 1.00 96.12 95 LEU A CA 1
ATOM 757 C C . LEU A 1 95 ? 5.287 -6.545 1.324 1.00 96.12 95 LEU A C 1
ATOM 759 O O . LEU A 1 95 ? 6.004 -7.445 1.759 1.00 96.12 95 LEU A O 1
ATOM 763 N N . MET A 1 96 ? 5.459 -5.270 1.646 1.00 94.69 96 MET A N 1
ATOM 764 C CA . MET A 1 96 ? 6.385 -4.814 2.675 1.00 94.69 96 MET A CA 1
ATOM 765 C C . MET A 1 96 ? 5.632 -4.711 3.996 1.00 94.69 96 MET A C 1
ATOM 767 O O . MET A 1 96 ? 4.631 -4.001 4.091 1.00 94.69 96 MET A O 1
ATOM 771 N N . ALA A 1 97 ? 6.087 -5.442 5.010 1.00 93.25 97 ALA A N 1
ATOM 772 C CA . ALA A 1 97 ? 5.450 -5.474 6.321 1.00 93.25 97 ALA A CA 1
ATOM 773 C C . ALA A 1 97 ? 6.491 -5.255 7.429 1.00 93.25 97 ALA A C 1
ATOM 775 O O . ALA A 1 97 ? 6.716 -6.120 8.277 1.00 93.25 97 ALA A O 1
ATOM 776 N N . GLY A 1 98 ? 7.159 -4.104 7.406 1.00 90.06 98 GLY A N 1
ATOM 777 C CA . GLY A 1 98 ? 8.154 -3.708 8.398 1.00 90.06 98 GLY A CA 1
ATOM 778 C C . GLY A 1 98 ? 9.544 -3.559 7.792 1.00 90.06 98 GLY A C 1
ATOM 779 O O . GLY A 1 98 ? 9.711 -2.826 6.824 1.00 90.06 98 GLY A O 1
ATOM 780 N N . SER A 1 99 ? 10.548 -4.205 8.384 1.00 86.19 99 SER A N 1
ATOM 781 C CA . SER A 1 99 ? 11.941 -4.070 7.941 1.00 86.19 99 SER A CA 1
ATOM 782 C C . SER A 1 99 ? 12.180 -4.650 6.540 1.00 86.19 99 SER A C 1
ATOM 784 O O . SER A 1 99 ? 11.404 -5.479 6.062 1.00 86.19 99 SER A O 1
ATOM 786 N N . GLY A 1 100 ? 13.300 -4.282 5.908 1.00 75.31 100 GLY A N 1
ATOM 787 C CA . GLY A 1 100 ? 13.698 -4.789 4.582 1.00 75.31 100 GLY A CA 1
ATOM 788 C C . GLY A 1 100 ? 13.745 -6.321 4.448 1.00 75.31 100 GLY A C 1
ATOM 789 O O . GLY A 1 100 ? 13.582 -6.848 3.358 1.00 75.31 100 GLY A O 1
ATOM 790 N N . ASN A 1 101 ? 13.877 -7.054 5.559 1.00 74.44 101 ASN A N 1
ATOM 791 C CA . ASN A 1 101 ? 13.873 -8.524 5.571 1.00 74.44 101 ASN A CA 1
ATOM 792 C C . ASN A 1 101 ? 12.463 -9.133 5.728 1.00 74.44 101 ASN A C 1
ATOM 794 O O . ASN A 1 101 ? 12.322 -10.338 5.907 1.00 74.44 101 ASN A O 1
ATOM 798 N N . SER A 1 102 ? 11.414 -8.309 5.746 1.00 86.12 102 SER A N 1
ATOM 799 C CA . SER A 1 102 ? 10.016 -8.703 5.969 1.00 86.12 102 SER A CA 1
ATOM 800 C C . SER A 1 102 ? 9.154 -8.455 4.732 1.00 86.12 102 SER A C 1
ATOM 802 O O . SER A 1 102 ? 8.064 -7.882 4.835 1.00 86.12 102 SER A O 1
ATOM 804 N N . TRP A 1 103 ? 9.664 -8.837 3.563 1.00 90.25 103 TRP A N 1
ATOM 805 C CA . TRP A 1 103 ? 8.957 -8.705 2.294 1.00 90.25 103 TRP A CA 1
ATOM 806 C C . TRP A 1 103 ? 8.402 -10.058 1.860 1.00 90.25 103 TRP A C 1
ATOM 808 O O . TRP A 1 103 ? 9.101 -11.069 1.902 1.00 90.25 103 TRP A O 1
ATOM 818 N N . TYR A 1 104 ? 7.132 -10.085 1.466 1.00 92.50 104 TYR A N 1
ATOM 819 C CA . TYR A 1 104 ? 6.413 -11.312 1.134 1.00 92.50 104 TYR A CA 1
ATOM 820 C C . TYR A 1 104 ? 5.927 -11.239 -0.305 1.00 92.50 104 TYR A C 1
ATOM 822 O O . TYR A 1 104 ? 5.191 -10.322 -0.663 1.00 92.50 104 TYR A O 1
ATOM 830 N N . ARG A 1 105 ? 6.330 -12.209 -1.126 1.00 92.94 105 ARG A N 1
ATOM 831 C CA . ARG A 1 105 ? 5.866 -12.337 -2.511 1.00 92.94 105 ARG A CA 1
ATOM 832 C C . ARG A 1 105 ? 4.352 -12.544 -2.529 1.00 92.94 105 ARG A C 1
ATOM 834 O O . ARG A 1 105 ? 3.859 -13.442 -1.849 1.00 92.94 105 ARG A O 1
ATOM 841 N N . ILE A 1 106 ? 3.630 -11.748 -3.317 1.00 93.25 106 ILE A N 1
ATOM 842 C CA . ILE A 1 106 ? 2.169 -11.851 -3.448 1.00 93.25 106 ILE A CA 1
ATOM 843 C C . ILE A 1 106 ? 1.783 -12.443 -4.803 1.00 93.25 106 ILE A C 1
ATOM 845 O O . ILE A 1 106 ? 1.102 -13.467 -4.857 1.00 93.25 106 ILE A O 1
ATOM 849 N N . MET A 1 107 ? 2.198 -11.806 -5.898 1.00 92.94 107 MET A N 1
ATOM 850 C CA . MET A 1 107 ? 1.827 -12.211 -7.256 1.00 92.94 107 MET A CA 1
ATOM 851 C C . MET A 1 107 ? 2.779 -11.629 -8.298 1.00 92.94 107 MET A C 1
ATOM 853 O O . MET A 1 107 ? 3.421 -10.610 -8.044 1.00 92.94 107 MET A O 1
ATOM 857 N N . ASN A 1 108 ? 2.805 -12.248 -9.475 1.00 93.81 108 ASN A N 1
ATOM 858 C CA . ASN A 1 108 ? 3.380 -11.629 -10.668 1.00 93.81 108 ASN A CA 1
ATOM 859 C C . ASN A 1 108 ? 2.394 -10.579 -11.178 1.00 93.81 108 ASN A C 1
ATOM 861 O O . ASN A 1 108 ? 1.184 -10.711 -10.963 1.00 93.81 108 ASN A O 1
ATOM 865 N N . VAL A 1 109 ? 2.919 -9.529 -11.794 1.00 93.88 109 VAL A N 1
ATOM 866 C CA . VAL A 1 109 ? 2.131 -8.432 -12.353 1.00 93.88 109 VAL A CA 1
ATOM 867 C C . VAL A 1 109 ? 2.631 -8.123 -13.750 1.00 93.88 109 VAL A C 1
ATOM 869 O O . VAL A 1 109 ? 3.833 -8.091 -13.984 1.00 93.88 109 VAL A O 1
ATOM 872 N N . ASP A 1 110 ? 1.709 -7.837 -14.654 1.00 91.06 110 ASP A N 1
ATOM 873 C CA . ASP A 1 110 ? 2.006 -7.489 -16.034 1.00 91.06 110 ASP A CA 1
ATOM 874 C C . ASP A 1 110 ? 1.579 -6.061 -16.367 1.00 91.06 110 ASP A C 1
ATOM 876 O O . ASP A 1 110 ? 0.783 -5.405 -15.687 1.00 91.06 110 ASP A O 1
ATOM 880 N N . LYS A 1 111 ? 2.132 -5.542 -17.462 1.00 90.00 111 LYS A N 1
ATOM 881 C CA . LYS A 1 111 ? 1.704 -4.257 -18.010 1.00 90.00 111 LYS A CA 1
ATOM 882 C C . LYS A 1 111 ? 0.203 -4.294 -18.329 1.00 90.00 111 LYS A C 1
ATOM 884 O O . LYS A 1 111 ? -0.259 -5.147 -19.079 1.00 90.00 111 LYS A O 1
ATOM 889 N N . GLY A 1 112 ? -0.523 -3.294 -17.840 1.00 90.94 112 GLY A N 1
ATOM 890 C CA . GLY A 1 112 ? -1.977 -3.180 -17.943 1.00 90.94 112 GLY A CA 1
ATOM 891 C C . GLY A 1 112 ? -2.721 -3.741 -16.732 1.00 90.94 112 GLY A C 1
ATOM 892 O O . GLY A 1 112 ? -3.920 -3.487 -16.600 1.00 90.94 112 GLY A O 1
ATOM 893 N N . ASP A 1 113 ? -2.038 -4.440 -15.820 1.00 94.44 113 ASP A N 1
ATOM 894 C CA . ASP A 1 113 ? -2.681 -4.952 -14.617 1.00 94.44 113 ASP A CA 1
ATOM 895 C C . ASP A 1 113 ? -3.143 -3.816 -13.712 1.00 94.44 113 ASP A C 1
ATOM 897 O O . ASP A 1 113 ? -2.420 -2.853 -13.429 1.00 94.44 113 ASP A O 1
ATOM 901 N N . ARG A 1 114 ? -4.370 -3.967 -13.209 1.00 95.00 114 ARG A N 1
ATOM 902 C CA . ARG A 1 114 ? -4.894 -3.144 -12.126 1.00 95.00 114 ARG A CA 1
ATOM 903 C C . ARG A 1 114 ? -4.568 -3.799 -10.792 1.00 95.00 114 ARG A C 1
ATOM 905 O O . ARG A 1 114 ? -4.881 -4.966 -10.560 1.00 95.00 114 ARG A O 1
ATOM 912 N N . ILE A 1 115 ? -3.998 -3.004 -9.901 1.00 95.88 115 ILE A N 1
ATOM 913 C CA . ILE A 1 115 ? -3.588 -3.421 -8.571 1.00 95.88 115 ILE A CA 1
ATOM 914 C C . ILE A 1 115 ? -4.389 -2.599 -7.569 1.00 95.88 115 ILE A C 1
ATOM 916 O O . ILE A 1 115 ? -4.164 -1.400 -7.400 1.00 95.88 115 ILE A O 1
ATOM 920 N N . CYS A 1 116 ? -5.332 -3.270 -6.912 1.00 94.88 116 CYS A N 1
ATOM 921 C CA . CYS A 1 116 ? -6.070 -2.758 -5.768 1.00 94.88 116 CYS A CA 1
ATOM 922 C C . CYS A 1 116 ? -5.430 -3.338 -4.508 1.00 94.88 116 CYS A C 1
ATOM 924 O O . CYS A 1 116 ? -5.684 -4.488 -4.146 1.00 94.88 116 CYS A O 1
ATOM 926 N N . PHE A 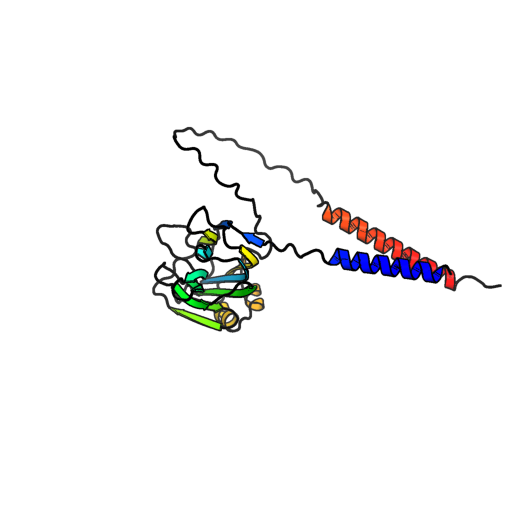1 117 ? -4.577 -2.547 -3.869 1.00 97.06 117 PHE A N 1
ATOM 927 C CA . PHE A 1 117 ? -3.880 -2.910 -2.648 1.00 97.06 117 PHE A CA 1
ATOM 928 C C . PHE A 1 117 ? -4.435 -2.124 -1.467 1.00 97.06 117 PHE A C 1
ATOM 930 O O . PHE A 1 117 ? -4.690 -0.921 -1.544 1.00 97.06 117 PHE A O 1
ATOM 937 N N . SER A 1 118 ? -4.601 -2.784 -0.335 1.00 97.25 118 SER A N 1
ATOM 938 C CA . SER A 1 118 ? -4.861 -2.117 0.930 1.00 97.25 118 SER A CA 1
ATOM 939 C C . SER A 1 118 ? -4.129 -2.831 2.048 1.00 97.25 118 SER A C 1
ATOM 941 O O . SER A 1 118 ? -3.994 -4.052 2.029 1.00 97.25 118 SER A O 1
ATOM 943 N N . ILE A 1 119 ? -3.675 -2.076 3.038 1.00 97.94 119 ILE A N 1
ATOM 944 C CA . ILE A 1 119 ? -3.015 -2.593 4.236 1.00 97.94 119 ILE A CA 1
ATOM 945 C C . ILE A 1 119 ? -3.608 -1.911 5.458 1.00 97.94 119 ILE A C 1
ATOM 947 O O . ILE A 1 119 ? -3.764 -0.693 5.456 1.00 97.94 119 ILE A O 1
ATOM 951 N N . LEU A 1 120 ? -3.930 -2.693 6.484 1.00 98.19 120 LEU A N 1
ATOM 952 C CA . LEU A 1 120 ? -4.331 -2.231 7.805 1.00 98.19 120 LEU A CA 1
ATOM 953 C C . LEU A 1 120 ? -3.282 -2.675 8.817 1.00 98.19 120 LEU A C 1
ATOM 955 O O . LEU A 1 120 ? -2.942 -3.851 8.921 1.00 98.19 120 LEU A O 1
ATOM 959 N N . ILE A 1 121 ? -2.788 -1.718 9.585 1.00 97.88 121 ILE A N 1
ATOM 960 C CA . ILE A 1 121 ? -1.812 -1.903 10.647 1.00 97.88 121 ILE A CA 1
ATOM 961 C C . ILE A 1 121 ? -2.552 -1.787 11.978 1.00 97.88 121 ILE A C 1
ATOM 963 O O . ILE A 1 121 ? -3.029 -0.705 12.321 1.00 97.88 121 ILE A O 1
ATOM 967 N N . ASP A 1 122 ? -2.654 -2.893 12.713 1.00 97.56 122 ASP A N 1
ATOM 968 C CA . ASP A 1 122 ? -3.116 -2.924 14.101 1.00 97.56 122 ASP A CA 1
ATOM 969 C C . ASP A 1 122 ? -1.919 -2.677 15.025 1.00 97.56 122 ASP A C 1
ATOM 971 O O . ASP A 1 122 ? -1.090 -3.564 15.250 1.00 97.56 122 ASP A O 1
ATOM 975 N N . HIS A 1 123 ? -1.825 -1.460 15.563 1.00 95.44 123 HIS A N 1
ATOM 976 C CA . HIS A 1 123 ? -0.725 -1.051 16.441 1.00 95.44 123 HIS A CA 1
ATOM 977 C C . HIS A 1 123 ? -0.810 -1.668 17.842 1.00 95.44 123 HIS A C 1
ATOM 979 O O . HIS A 1 123 ? 0.191 -1.681 18.558 1.00 95.44 123 HIS A O 1
ATOM 985 N N . ILE A 1 124 ? -1.974 -2.194 18.238 1.00 96.06 124 ILE A N 1
ATOM 986 C CA . ILE A 1 124 ? -2.200 -2.800 19.555 1.00 96.06 124 ILE A CA 1
ATOM 987 C C . ILE A 1 124 ? -1.707 -4.246 19.537 1.00 96.06 124 ILE A C 1
ATOM 989 O O . ILE A 1 124 ? -0.816 -4.612 20.306 1.00 96.06 124 ILE A O 1
ATOM 993 N N . ASN A 1 125 ? -2.256 -5.061 18.633 1.00 97.00 125 ASN A N 1
ATOM 994 C CA . ASN A 1 125 ? -1.923 -6.486 18.539 1.00 97.00 125 ASN A CA 1
ATOM 995 C C . ASN A 1 125 ? -0.750 -6.762 17.599 1.00 97.00 125 ASN A C 1
ATOM 997 O O . ASN A 1 125 ? -0.364 -7.915 17.413 1.00 97.00 125 ASN A O 1
ATOM 1001 N N . LYS A 1 126 ? -0.179 -5.712 16.999 1.00 95.50 126 LYS A N 1
ATOM 1002 C CA . LYS A 1 126 ? 0.983 -5.787 16.108 1.00 95.50 126 LYS A CA 1
ATOM 1003 C C . LYS A 1 126 ? 0.745 -6.735 14.931 1.00 95.50 126 LYS A C 1
ATOM 1005 O O . LYS A 1 126 ? 1.624 -7.500 14.531 1.00 95.50 126 LYS A O 1
ATOM 1010 N N . THR A 1 127 ? -0.467 -6.685 14.392 1.00 96.94 127 THR A N 1
ATOM 1011 C CA . THR A 1 127 ? -0.893 -7.498 13.253 1.00 96.94 127 THR A CA 1
ATOM 1012 C C . THR A 1 127 ? -1.074 -6.604 12.041 1.00 96.94 127 THR A C 1
ATOM 1014 O O . THR A 1 127 ? -1.635 -5.514 12.129 1.00 96.94 127 THR A O 1
ATOM 1017 N N . ILE A 1 128 ? -0.583 -7.061 10.898 1.00 97.25 128 ILE A N 1
ATOM 1018 C CA . ILE A 1 128 ? -0.738 -6.374 9.623 1.00 97.25 128 ILE A CA 1
ATOM 1019 C C . ILE A 1 128 ? -1.691 -7.201 8.781 1.00 97.25 128 ILE A C 1
ATOM 1021 O O . ILE A 1 128 ? -1.370 -8.336 8.440 1.00 97.25 128 ILE A O 1
ATOM 1025 N N . TYR A 1 129 ? -2.835 -6.632 8.436 1.00 97.75 129 TYR A N 1
ATOM 1026 C CA . TYR A 1 129 ? -3.782 -7.204 7.488 1.00 97.75 129 TYR A CA 1
ATOM 1027 C C . TYR A 1 129 ? -3.560 -6.561 6.128 1.00 97.75 129 TYR A C 1
ATOM 1029 O O . TYR A 1 129 ? -3.255 -5.374 6.042 1.00 97.75 129 TYR A O 1
ATOM 1037 N N . TYR A 1 130 ? -3.730 -7.320 5.056 1.00 97.38 130 TYR A N 1
ATOM 1038 C CA . TYR A 1 130 ? -3.641 -6.787 3.706 1.00 97.38 130 TYR A CA 1
ATOM 1039 C C . TYR A 1 130 ? -4.699 -7.406 2.806 1.00 97.38 130 TYR A C 1
ATOM 1041 O O . TYR A 1 130 ? -5.118 -8.545 3.010 1.00 97.38 130 TYR A O 1
ATOM 1049 N N . VAL A 1 131 ? -5.105 -6.641 1.799 1.00 96.06 131 VAL A N 1
ATOM 1050 C CA . VAL A 1 131 ? -5.975 -7.081 0.713 1.00 96.06 131 VAL A CA 1
ATOM 1051 C C . VAL A 1 131 ? -5.296 -6.726 -0.599 1.00 96.06 131 VAL A C 1
ATOM 1053 O O . VAL A 1 131 ? -4.943 -5.567 -0.813 1.00 96.06 131 VAL A O 1
ATOM 1056 N N . VAL A 1 132 ? -5.102 -7.711 -1.475 1.00 94.38 132 VAL A N 1
ATOM 1057 C CA . VAL A 1 132 ? -4.614 -7.487 -2.845 1.00 94.38 132 VAL A CA 1
ATOM 1058 C C . VAL A 1 132 ? -5.574 -8.159 -3.807 1.00 94.38 132 VAL A C 1
ATOM 1060 O O . VAL A 1 132 ? -5.701 -9.381 -3.768 1.00 94.38 132 VAL A O 1
ATOM 1063 N N . ASN A 1 133 ? -6.249 -7.379 -4.654 1.00 89.44 133 ASN A N 1
ATOM 1064 C CA . ASN A 1 133 ? -7.225 -7.889 -5.627 1.00 89.44 133 ASN A CA 1
ATOM 1065 C C . ASN A 1 133 ? -8.178 -8.930 -4.993 1.00 89.44 133 ASN A C 1
ATOM 1067 O O . ASN A 1 133 ? -8.251 -10.076 -5.433 1.00 89.44 133 ASN A O 1
ATOM 1071 N N . ASP A 1 134 ? -8.830 -8.530 -3.895 1.00 85.38 134 ASP A N 1
ATOM 1072 C CA . ASP A 1 134 ? -9.782 -9.316 -3.088 1.00 85.38 134 ASP A CA 1
ATOM 1073 C C . ASP A 1 134 ? -9.203 -10.503 -2.293 1.00 85.38 134 ASP A C 1
ATOM 1075 O O . ASP A 1 134 ? -9.930 -11.170 -1.555 1.00 85.38 134 ASP A O 1
ATOM 1079 N N . LYS A 1 135 ? -7.890 -10.758 -2.360 1.00 89.19 135 LYS A N 1
ATOM 1080 C CA . LYS A 1 135 ? -7.230 -11.755 -1.505 1.00 89.19 135 LYS A CA 1
ATOM 1081 C C . LYS A 1 135 ? -6.802 -11.129 -0.189 1.00 89.19 135 LYS A C 1
ATOM 1083 O O . LYS A 1 135 ? -5.946 -10.245 -0.179 1.00 89.19 135 LYS A O 1
ATOM 1088 N N . VAL A 1 136 ? -7.366 -11.627 0.907 1.00 93.81 136 VAL A N 1
ATOM 1089 C CA . VAL A 1 136 ? -7.045 -11.189 2.268 1.00 93.81 136 VAL A CA 1
ATOM 1090 C C . VAL A 1 136 ? -5.921 -12.045 2.844 1.00 93.81 136 VAL A C 1
ATOM 1092 O O . VAL A 1 136 ? -5.943 -13.272 2.738 1.00 93.81 136 VAL A O 1
ATOM 1095 N N . GLY A 1 137 ? -4.963 -11.409 3.505 1.00 94.69 137 GLY A N 1
ATOM 1096 C CA . GLY A 1 137 ? -3.960 -12.088 4.312 1.00 94.69 137 GLY A CA 1
ATOM 1097 C C . GLY A 1 137 ? -3.586 -11.276 5.544 1.00 94.69 137 GLY A C 1
ATOM 1098 O O . GLY A 1 137 ? -3.990 -10.123 5.703 1.00 94.69 137 GLY A O 1
ATOM 1099 N N . ASN A 1 138 ? -2.820 -11.891 6.440 1.00 96.25 138 ASN A N 1
ATOM 1100 C CA . ASN A 1 138 ? -2.273 -11.205 7.600 1.00 96.25 138 ASN A CA 1
ATOM 1101 C C . ASN A 1 138 ? -0.860 -11.687 7.935 1.00 96.25 138 ASN A C 1
ATOM 1103 O O . ASN A 1 138 ? -0.441 -12.769 7.521 1.00 96.25 138 ASN A O 1
ATOM 1107 N N . VAL A 1 139 ? -0.129 -10.855 8.674 1.00 95.50 139 VAL A N 1
ATOM 1108 C CA . VAL A 1 139 ? 1.197 -11.159 9.207 1.00 95.50 139 VAL A CA 1
ATOM 1109 C C . VAL A 1 139 ? 1.311 -10.590 10.618 1.00 95.50 139 VAL A C 1
ATOM 1111 O O . VAL A 1 139 ? 1.119 -9.393 10.834 1.00 95.50 139 VAL A O 1
ATOM 1114 N N . ASN A 1 140 ? 1.688 -11.437 11.572 1.00 95.25 140 ASN A N 1
ATOM 1115 C CA . ASN A 1 140 ? 1.985 -11.018 12.941 1.00 95.25 140 ASN A CA 1
ATOM 1116 C C . ASN A 1 140 ? 3.419 -10.492 13.049 1.00 95.25 140 ASN A C 1
ATOM 1118 O O . ASN A 1 140 ? 4.347 -11.060 12.464 1.00 95.25 140 ASN A O 1
ATOM 1122 N N . LYS A 1 141 ? 3.618 -9.427 13.828 1.00 91.88 141 LYS A N 1
ATOM 1123 C CA . LYS A 1 141 ? 4.930 -8.820 14.064 1.00 91.88 141 LYS A CA 1
ATOM 1124 C C . LYS A 1 141 ? 5.235 -8.724 15.552 1.00 91.88 141 LYS A C 1
ATOM 1126 O O . LYS A 1 141 ? 4.368 -8.487 16.383 1.00 91.88 141 LYS A O 1
ATOM 1131 N N . SER A 1 142 ? 6.512 -8.866 15.895 1.00 90.19 142 SER A N 1
ATOM 1132 C CA . SER A 1 142 ? 6.995 -8.635 17.263 1.00 90.19 142 SER A CA 1
ATOM 1133 C C . SER A 1 142 ? 6.931 -7.153 17.655 1.00 90.19 142 SER A C 1
ATOM 1135 O O . SER A 1 142 ? 6.751 -6.813 18.831 1.00 90.19 142 SER A O 1
ATOM 1137 N N . MET A 1 143 ? 7.046 -6.266 16.664 1.00 89.88 143 MET A N 1
ATOM 1138 C CA . MET A 1 143 ? 7.006 -4.817 16.813 1.00 89.88 143 MET A CA 1
ATOM 1139 C C . MET A 1 143 ? 6.434 -4.157 15.555 1.00 89.88 143 MET A C 1
ATOM 1141 O O . MET A 1 143 ? 6.687 -4.615 14.442 1.00 89.88 143 MET A O 1
ATOM 1145 N N . ILE A 1 144 ? 5.716 -3.053 15.754 1.00 91.38 144 ILE A N 1
ATOM 1146 C CA . ILE A 1 144 ? 5.317 -2.120 14.703 1.00 91.38 144 ILE A CA 1
ATOM 1147 C C . ILE A 1 144 ? 5.863 -0.748 15.084 1.00 91.38 144 ILE A C 1
ATOM 1149 O O . ILE A 1 144 ? 5.596 -0.251 16.177 1.00 91.38 144 ILE A O 1
ATOM 1153 N N . ILE A 1 145 ? 6.658 -0.158 14.194 1.00 91.06 145 ILE A N 1
ATOM 1154 C CA . ILE A 1 145 ? 7.051 1.247 14.299 1.00 91.06 145 ILE A CA 1
ATOM 1155 C C . ILE A 1 145 ? 5.987 2.103 13.629 1.00 91.06 145 ILE A C 1
ATOM 1157 O O . ILE A 1 145 ? 5.611 1.835 12.487 1.00 91.06 145 ILE A O 1
ATOM 1161 N N . MET A 1 146 ? 5.538 3.136 14.340 1.00 91.19 146 MET A N 1
ATOM 1162 C CA . MET A 1 146 ? 4.523 4.064 13.859 1.00 91.19 146 MET A CA 1
ATOM 1163 C C . MET A 1 146 ? 5.011 4.793 12.593 1.00 91.19 146 MET A C 1
ATOM 1165 O O . MET A 1 146 ? 6.055 5.455 12.647 1.00 91.19 146 MET A O 1
ATOM 1169 N N . PRO A 1 147 ? 4.286 4.706 11.464 1.00 91.75 147 PRO A N 1
ATOM 1170 C CA . PRO A 1 147 ? 4.646 5.443 10.265 1.00 91.75 147 PRO A CA 1
ATOM 1171 C C . PRO A 1 147 ? 4.441 6.950 10.459 1.00 91.75 147 PRO A C 1
ATOM 1173 O O . PRO A 1 147 ? 3.558 7.404 11.190 1.00 91.75 147 PRO A O 1
ATOM 1176 N N . ARG A 1 148 ? 5.281 7.722 9.777 1.00 89.62 148 ARG A N 1
ATOM 1177 C CA . ARG A 1 148 ? 5.328 9.190 9.788 1.00 89.62 148 ARG A CA 1
ATOM 1178 C C . ARG A 1 148 ? 5.187 9.793 8.397 1.00 89.62 148 ARG A C 1
ATOM 1180 O O . ARG A 1 148 ? 5.035 11.004 8.273 1.00 89.62 148 ARG A O 1
ATOM 1187 N N . GLY A 1 149 ? 5.247 8.968 7.359 1.00 89.25 149 GLY A N 1
ATOM 1188 C CA . GLY A 1 149 ? 5.148 9.409 5.984 1.00 89.25 149 GLY A CA 1
ATOM 1189 C C . GLY A 1 149 ? 4.445 8.410 5.084 1.00 89.25 149 GLY A C 1
ATOM 1190 O O . GLY A 1 149 ? 4.242 7.254 5.451 1.00 89.25 149 GLY A O 1
ATOM 1191 N N . VAL A 1 150 ? 4.099 8.877 3.893 1.00 91.38 150 VAL A N 1
ATOM 1192 C CA . VAL A 1 150 ? 3.746 8.052 2.738 1.00 91.38 150 VAL A CA 1
ATOM 1193 C C . VAL A 1 150 ? 4.746 8.353 1.645 1.00 91.38 150 VAL A C 1
ATOM 1195 O O . VAL A 1 150 ? 4.896 9.521 1.288 1.00 91.38 150 VAL A O 1
ATOM 1198 N N . SER A 1 151 ? 5.366 7.331 1.073 1.00 91.31 151 SER A N 1
ATOM 1199 C CA . SER A 1 151 ? 6.274 7.512 -0.056 1.00 91.31 151 SER A CA 1
ATOM 1200 C C . SER A 1 151 ? 5.716 6.868 -1.314 1.00 91.31 151 SER A C 1
ATOM 1202 O O . SER A 1 151 ? 5.125 5.788 -1.271 1.00 91.31 151 SER A O 1
ATOM 1204 N N . ILE A 1 152 ? 5.919 7.547 -2.439 1.00 92.06 152 ILE A N 1
ATOM 1205 C CA . ILE A 1 152 ? 5.675 7.053 -3.792 1.00 92.06 152 ILE A CA 1
ATOM 1206 C C . ILE A 1 152 ? 6.985 7.225 -4.550 1.00 92.06 152 ILE A C 1
ATOM 1208 O O . ILE A 1 152 ? 7.395 8.357 -4.828 1.00 92.06 152 ILE A O 1
ATOM 1212 N N . ILE A 1 153 ? 7.634 6.113 -4.875 1.00 92.19 153 ILE A N 1
ATOM 1213 C CA . ILE A 1 153 ? 8.900 6.103 -5.605 1.00 92.19 153 ILE A CA 1
ATOM 1214 C C . ILE A 1 153 ? 8.721 5.246 -6.857 1.00 92.19 153 ILE A C 1
ATOM 1216 O O . ILE A 1 153 ? 8.353 4.078 -6.779 1.00 92.19 153 ILE A O 1
ATOM 1220 N N . LEU A 1 154 ? 8.936 5.855 -8.017 1.00 93.75 154 LEU A N 1
ATOM 1221 C CA . LEU A 1 154 ? 8.896 5.243 -9.341 1.00 93.75 154 LEU A CA 1
ATOM 1222 C C . LEU A 1 154 ? 10.243 5.528 -9.989 1.00 93.75 154 LEU A C 1
ATOM 1224 O O . LEU A 1 154 ? 10.454 6.634 -10.488 1.00 93.75 154 LEU A O 1
ATOM 1228 N N . ASP A 1 155 ? 11.161 4.573 -9.942 1.00 93.31 155 ASP A N 1
ATOM 1229 C CA . ASP A 1 155 ? 12.558 4.851 -10.270 1.00 93.31 155 ASP A CA 1
ATOM 1230 C C . ASP A 1 155 ? 13.251 3.647 -10.922 1.00 93.31 155 ASP A C 1
ATOM 1232 O O . ASP A 1 155 ? 12.685 2.553 -11.038 1.00 93.31 155 ASP A O 1
ATOM 1236 N N . SER A 1 156 ? 14.470 3.880 -11.398 1.00 90.56 156 SER A N 1
ATOM 1237 C CA . SER A 1 156 ? 15.309 2.901 -12.073 1.00 90.56 156 SER A CA 1
ATOM 1238 C C . SER A 1 156 ? 16.630 2.659 -11.345 1.00 90.56 156 SER A C 1
ATOM 1240 O O . SER A 1 156 ? 17.255 3.566 -10.799 1.00 90.56 156 SER A O 1
ATOM 1242 N N . ILE A 1 157 ? 17.121 1.428 -11.429 1.00 86.75 157 ILE A N 1
ATOM 1243 C CA . ILE A 1 157 ? 18.482 1.032 -11.089 1.00 86.75 157 ILE A CA 1
ATOM 1244 C C . ILE A 1 157 ? 19.391 1.493 -12.234 1.00 86.75 157 ILE A C 1
ATOM 1246 O O . ILE A 1 157 ? 19.667 0.744 -13.163 1.00 86.75 157 ILE A O 1
ATOM 1250 N N . GLY A 1 158 ? 19.818 2.753 -12.183 1.00 79.06 158 GLY A N 1
ATOM 1251 C CA . GLY A 1 158 ? 20.656 3.381 -13.210 1.00 79.06 158 GLY A CA 1
ATOM 1252 C C . GLY A 1 158 ? 19.960 4.575 -13.857 1.00 79.06 158 GLY A C 1
ATOM 1253 O O . GLY A 1 158 ? 18.748 4.574 -14.068 1.00 79.06 158 GLY A O 1
ATOM 1254 N N . ARG A 1 159 ? 20.728 5.627 -14.156 1.00 80.06 159 ARG A N 1
ATOM 1255 C CA . ARG A 1 159 ? 20.182 6.897 -14.677 1.00 80.06 159 ARG A CA 1
ATOM 1256 C C . ARG A 1 159 ? 19.835 6.826 -16.163 1.00 80.06 159 ARG A C 1
ATOM 1258 O O . ARG A 1 159 ? 19.125 7.685 -16.673 1.00 80.06 159 ARG A O 1
ATOM 1265 N N . GLU A 1 160 ? 20.369 5.830 -16.852 1.00 85.69 160 GLU A N 1
ATOM 1266 C CA . GLU A 1 160 ? 20.192 5.554 -18.272 1.00 85.69 160 GLU A CA 1
ATOM 1267 C C . GLU A 1 160 ? 18.856 4.868 -18.594 1.00 85.69 160 GLU A C 1
ATOM 1269 O O . GLU A 1 160 ? 18.407 4.905 -19.740 1.00 85.69 160 GLU A O 1
ATOM 1274 N N . PHE A 1 161 ? 18.195 4.275 -17.598 1.00 85.44 161 PHE A N 1
ATOM 1275 C CA . PHE A 1 161 ? 16.941 3.559 -17.793 1.00 85.44 161 PHE A CA 1
ATOM 1276 C C . PHE A 1 161 ? 15.747 4.467 -17.525 1.00 85.44 161 PHE A C 1
ATOM 1278 O O . PHE A 1 161 ? 15.640 5.104 -16.474 1.00 85.44 161 PHE A O 1
ATOM 1285 N N . SER A 1 162 ? 14.806 4.486 -18.468 1.00 89.12 162 SER A N 1
ATOM 1286 C CA . SER A 1 162 ? 13.545 5.207 -18.285 1.00 89.12 162 SER A CA 1
ATOM 1287 C C . SER A 1 162 ? 12.797 4.673 -17.055 1.00 89.12 162 SER A C 1
ATOM 1289 O O . SER A 1 162 ? 12.713 3.453 -16.895 1.00 89.12 162 SER A O 1
ATOM 1291 N N . PRO A 1 163 ? 12.258 5.553 -16.194 1.00 91.56 163 PRO A N 1
ATOM 1292 C CA . PRO A 1 163 ? 11.562 5.133 -14.985 1.00 91.56 163 PRO A CA 1
ATOM 1293 C C . PRO A 1 163 ? 10.245 4.410 -15.303 1.00 91.56 163 PRO A C 1
ATOM 1295 O O . PRO A 1 163 ? 9.670 4.608 -16.383 1.00 91.56 163 PRO A O 1
ATOM 1298 N N . PRO A 1 164 ? 9.729 3.603 -14.360 1.00 94.06 164 PRO A N 1
ATOM 1299 C CA . PRO A 1 164 ? 8.424 2.987 -14.509 1.00 94.06 164 PRO A CA 1
ATOM 1300 C C . PRO A 1 164 ? 7.325 4.044 -14.445 1.00 94.06 164 PRO A C 1
ATOM 1302 O O . PRO A 1 164 ? 7.517 5.154 -13.934 1.00 94.06 164 PRO A O 1
ATOM 1305 N N . SER A 1 165 ? 6.145 3.672 -14.935 1.00 92.69 165 SER A N 1
ATOM 1306 C CA . SER A 1 165 ? 4.972 4.533 -14.871 1.00 92.69 165 SER A CA 1
ATOM 1307 C C . SER A 1 165 ? 3.721 3.784 -14.446 1.00 92.69 165 SER A C 1
ATOM 1309 O O . SER A 1 165 ? 3.518 2.616 -14.791 1.00 92.69 165 SER A O 1
ATOM 1311 N N . ILE A 1 166 ? 2.874 4.485 -13.701 1.00 93.56 166 ILE A N 1
ATOM 1312 C CA . ILE A 1 166 ? 1.588 3.984 -13.226 1.00 93.56 166 ILE A CA 1
ATOM 1313 C C . ILE A 1 166 ? 0.500 5.009 -13.487 1.00 93.56 166 ILE A C 1
ATOM 1315 O O . ILE A 1 166 ? 0.733 6.217 -13.454 1.00 93.56 166 ILE A O 1
ATOM 1319 N N . TYR A 1 167 ? -0.715 4.521 -13.669 1.00 91.69 167 TYR A N 1
ATOM 1320 C CA . TYR A 1 167 ? -1.903 5.342 -13.600 1.00 91.69 167 TYR A CA 1
ATOM 1321 C C . TYR A 1 167 ? -2.504 5.231 -12.194 1.00 91.69 167 TYR A C 1
ATOM 1323 O O . TYR A 1 167 ? -3.189 4.257 -11.882 1.00 91.69 167 TYR A O 1
ATOM 1331 N N . LEU A 1 168 ? -2.208 6.207 -11.326 1.00 89.62 168 LEU A N 1
ATOM 1332 C CA . LEU A 1 168 ? -2.658 6.209 -9.931 1.00 89.62 168 LEU A CA 1
ATOM 1333 C C . LEU A 1 168 ? -4.121 6.672 -9.835 1.00 89.62 168 LEU A C 1
ATOM 1335 O O . LEU A 1 168 ? -4.442 7.826 -10.110 1.00 89.62 168 LEU A O 1
ATOM 1339 N N . LYS A 1 169 ? -5.006 5.767 -9.411 1.00 87.88 169 LYS A N 1
ATOM 1340 C CA . LYS A 1 169 ? -6.455 5.989 -9.252 1.00 87.88 169 LYS A CA 1
ATOM 1341 C C . LYS A 1 169 ? -6.837 6.311 -7.806 1.00 87.88 169 LYS A C 1
ATOM 1343 O O . LYS A 1 169 ? -7.847 6.974 -7.559 1.00 87.88 169 LYS A O 1
ATOM 1348 N N . LYS A 1 170 ? -6.074 5.802 -6.835 1.00 88.12 170 LYS A N 1
ATOM 1349 C CA . LYS A 1 170 ? -6.302 5.995 -5.399 1.00 88.12 170 LYS A CA 1
ATOM 1350 C C . LYS A 1 170 ? -4.996 5.971 -4.636 1.00 88.12 170 LYS A C 1
ATOM 1352 O O . LYS A 1 170 ? -4.221 5.035 -4.779 1.00 88.12 170 LYS A O 1
ATOM 1357 N N . LEU A 1 171 ? -4.836 6.957 -3.765 1.00 91.25 171 LEU A N 1
ATOM 1358 C CA . LEU A 1 171 ? -3.918 6.902 -2.643 1.00 91.25 171 LEU A CA 1
ATOM 1359 C C . LEU A 1 171 ? -4.604 7.560 -1.456 1.00 91.25 171 LEU A C 1
ATOM 1361 O O . LEU A 1 171 ? -4.898 8.756 -1.494 1.00 91.25 171 LEU A O 1
ATOM 1365 N N . VAL A 1 172 ? -4.915 6.764 -0.443 1.00 91.56 172 VAL A N 1
ATOM 1366 C CA . VAL A 1 172 ? -5.595 7.245 0.755 1.00 91.56 172 VAL A CA 1
ATOM 1367 C C . VAL A 1 172 ? -4.919 6.678 1.986 1.00 91.56 172 VAL A C 1
ATOM 1369 O O . VAL A 1 172 ? -4.583 5.498 2.023 1.00 91.56 172 VAL A O 1
ATOM 1372 N N . VAL A 1 173 ? -4.742 7.531 2.992 1.00 93.50 173 VAL A N 1
ATOM 1373 C CA . VAL A 1 173 ? -4.332 7.108 4.331 1.00 93.50 173 VAL A CA 1
ATOM 1374 C C . VAL A 1 173 ? -5.414 7.465 5.323 1.00 93.50 173 VAL A C 1
ATOM 1376 O O . VAL A 1 173 ? -5.878 8.610 5.355 1.00 93.50 173 VAL A O 1
ATOM 1379 N N . LEU A 1 174 ? -5.779 6.477 6.127 1.00 94.81 174 LEU A N 1
ATOM 1380 C CA . LEU A 1 174 ? -6.795 6.570 7.158 1.00 94.81 174 LEU A CA 1
ATOM 1381 C C . LEU A 1 174 ? -6.196 6.212 8.515 1.00 94.81 174 LEU A C 1
ATOM 1383 O O . LEU A 1 174 ? -5.359 5.313 8.611 1.00 94.81 174 LEU A O 1
ATOM 1387 N N . ASP A 1 175 ? -6.669 6.868 9.568 1.00 94.50 175 ASP A N 1
ATOM 1388 C CA . ASP A 1 175 ? -6.430 6.434 10.941 1.00 94.50 175 ASP A CA 1
ATOM 1389 C C . ASP A 1 175 ? -7.708 6.448 11.780 1.00 94.50 175 ASP A C 1
ATOM 1391 O O . ASP A 1 175 ? -8.554 7.335 11.655 1.00 94.50 175 ASP A O 1
ATOM 1395 N N . THR A 1 176 ? -7.859 5.442 12.640 1.00 96.81 176 THR A N 1
ATOM 1396 C CA . THR A 1 176 ? -9.002 5.317 13.549 1.00 96.81 176 THR A CA 1
ATOM 1397 C C . THR A 1 176 ? -8.609 4.621 14.846 1.00 96.81 176 THR A C 1
ATOM 1399 O O . THR A 1 176 ? -7.612 3.906 14.921 1.00 96.81 176 THR A O 1
ATOM 1402 N N . ASN A 1 177 ? -9.408 4.839 15.887 1.00 97.81 177 ASN A N 1
ATOM 1403 C CA . ASN A 1 177 ? -9.325 4.117 17.157 1.00 97.81 177 ASN A CA 1
ATOM 1404 C C . ASN A 1 177 ? -10.408 3.038 17.294 1.00 97.81 177 ASN A C 1
ATOM 1406 O O . ASN A 1 177 ? -10.415 2.316 18.288 1.00 97.81 177 ASN A O 1
ATOM 1410 N N . ASN A 1 178 ? -11.325 2.926 16.329 1.00 97.62 178 ASN A N 1
ATOM 1411 C CA . ASN A 1 178 ? -12.414 1.959 16.384 1.00 97.62 178 ASN A CA 1
ATOM 1412 C C . ASN A 1 178 ? -11.925 0.567 15.943 1.00 97.62 178 ASN A C 1
ATOM 1414 O O . ASN A 1 178 ? -11.489 0.390 14.808 1.00 97.62 178 ASN A O 1
ATOM 1418 N N . SER A 1 179 ? -12.033 -0.424 16.833 1.00 96.75 179 SER A N 1
ATOM 1419 C CA . SER A 1 179 ? -11.597 -1.806 16.586 1.00 96.75 179 SER A CA 1
ATOM 1420 C C . SER A 1 179 ? -12.385 -2.530 15.499 1.00 96.75 179 SER A C 1
ATOM 1422 O O . SER A 1 179 ? -11.853 -3.451 14.888 1.00 96.75 179 SER A O 1
ATOM 1424 N N . GLN A 1 180 ? -13.609 -2.086 15.196 1.00 97.56 180 GLN A N 1
ATOM 1425 C CA . GLN A 1 180 ? -14.402 -2.625 14.084 1.00 97.56 180 GLN A CA 1
ATOM 1426 C C . GLN A 1 180 ? -13.748 -2.382 12.717 1.00 97.56 180 GLN A C 1
ATOM 1428 O O . GLN A 1 180 ? -14.156 -2.983 11.728 1.00 97.56 180 GLN A O 1
ATOM 1433 N N . ALA A 1 181 ? -12.727 -1.519 12.641 1.00 96.81 181 ALA A N 1
ATOM 1434 C CA . ALA A 1 181 ? -11.955 -1.311 11.423 1.00 96.81 181 ALA A CA 1
ATOM 1435 C C . ALA A 1 181 ? -11.350 -2.613 10.879 1.00 96.81 181 ALA A C 1
ATOM 1437 O O . ALA A 1 181 ? -11.277 -2.758 9.664 1.00 96.81 181 ALA A O 1
ATOM 1438 N N . ILE A 1 182 ? -10.960 -3.559 11.745 1.00 97.50 182 ILE A N 1
ATOM 1439 C CA . ILE A 1 182 ? -10.430 -4.863 11.317 1.00 97.50 182 ILE A CA 1
ATOM 1440 C C . ILE A 1 182 ? -11.510 -5.658 10.580 1.00 97.50 182 ILE A C 1
ATOM 1442 O O . ILE A 1 182 ? -11.282 -6.085 9.449 1.00 97.50 182 ILE A O 1
ATOM 1446 N N . ASP A 1 183 ? -12.689 -5.805 11.186 1.00 97.50 183 ASP A N 1
ATOM 1447 C CA . ASP A 1 183 ? -13.800 -6.558 10.596 1.00 97.50 183 ASP A CA 1
ATOM 1448 C C . ASP A 1 183 ? -14.215 -5.938 9.257 1.00 97.50 183 ASP A C 1
ATOM 1450 O O . ASP A 1 183 ? -14.269 -6.623 8.237 1.00 97.50 183 ASP A O 1
ATOM 1454 N N . TYR A 1 184 ? -14.397 -4.613 9.220 1.00 97.38 184 TYR A N 1
ATOM 1455 C CA . TYR A 1 184 ? -14.742 -3.907 7.985 1.00 97.38 184 TYR A CA 1
ATOM 1456 C C . TYR A 1 184 ? -13.657 -4.028 6.913 1.00 97.38 184 TYR A C 1
ATOM 1458 O O . TYR A 1 184 ? -13.982 -4.048 5.729 1.00 97.38 184 TYR A O 1
ATOM 1466 N N . PHE A 1 185 ? -12.384 -4.116 7.296 1.00 97.06 185 PHE A N 1
ATOM 1467 C CA . PHE A 1 185 ? -11.281 -4.281 6.353 1.00 97.06 185 PHE A CA 1
ATOM 1468 C C . PHE A 1 185 ? -11.250 -5.687 5.754 1.00 97.06 185 PHE A C 1
ATOM 1470 O O . PHE A 1 185 ? -11.135 -5.829 4.539 1.00 97.06 185 PHE A O 1
ATOM 1477 N N . ILE A 1 186 ? -11.416 -6.720 6.583 1.00 94.88 186 ILE A N 1
ATOM 1478 C CA . ILE A 1 186 ? -11.485 -8.120 6.138 1.00 94.88 186 ILE A CA 1
ATOM 1479 C C . ILE A 1 186 ? -12.708 -8.344 5.237 1.00 94.88 186 ILE A C 1
ATOM 1481 O O . ILE A 1 186 ? -12.617 -9.052 4.238 1.00 94.88 186 ILE A O 1
ATOM 1485 N N . GLU A 1 187 ? -13.832 -7.694 5.544 1.00 94.81 187 GLU A N 1
ATOM 1486 C CA . GLU A 1 187 ? -15.047 -7.701 4.720 1.00 94.81 187 GLU A CA 1
ATOM 1487 C C . GLU A 1 187 ? -14.947 -6.828 3.452 1.00 94.81 187 GLU A C 1
ATOM 1489 O O . GLU A 1 187 ? -15.913 -6.746 2.692 1.00 94.81 187 GLU A O 1
ATOM 1494 N N . ASN A 1 188 ? -13.814 -6.151 3.215 1.00 91.06 188 ASN A N 1
ATOM 1495 C CA . ASN A 1 188 ? -13.620 -5.208 2.107 1.00 91.06 188 ASN A CA 1
ATOM 1496 C C . ASN A 1 188 ? -14.664 -4.058 2.096 1.00 91.06 188 ASN A C 1
ATOM 1498 O O . ASN A 1 188 ? -15.013 -3.497 1.055 1.00 91.06 188 ASN A O 1
ATOM 1502 N N . ASN A 1 189 ? -15.190 -3.684 3.268 1.00 93.31 189 ASN A N 1
ATOM 1503 C CA . ASN A 1 189 ? -16.227 -2.670 3.454 1.00 93.31 189 ASN A CA 1
ATOM 1504 C C . ASN A 1 189 ? -15.634 -1.288 3.762 1.00 93.31 189 ASN A C 1
ATOM 1506 O O . ASN A 1 189 ? -15.841 -0.698 4.828 1.00 93.31 189 ASN A O 1
ATOM 1510 N N . PHE A 1 190 ? -14.906 -0.740 2.790 1.00 90.12 190 PHE A N 1
ATOM 1511 C CA . PHE A 1 190 ? -14.223 0.546 2.942 1.00 90.12 190 PHE A CA 1
ATOM 1512 C C . PHE A 1 190 ? -15.163 1.733 3.178 1.00 90.12 190 PHE A C 1
ATOM 1514 O O . PHE A 1 190 ? -14.752 2.709 3.797 1.00 90.12 190 PHE A O 1
ATOM 1521 N N . ASN A 1 191 ? -16.435 1.644 2.778 1.00 92.81 191 ASN A N 1
ATOM 1522 C CA . ASN A 1 191 ? -17.428 2.680 3.078 1.00 92.81 191 ASN A CA 1
ATOM 1523 C C . ASN A 1 191 ? -17.588 2.881 4.590 1.00 92.81 191 ASN A C 1
ATOM 1525 O O . ASN A 1 191 ? -17.478 4.007 5.069 1.00 92.81 191 ASN A O 1
ATOM 1529 N N . LYS A 1 192 ? -17.747 1.790 5.350 1.00 95.31 192 LYS A N 1
ATOM 1530 C CA . LYS A 1 192 ? -17.816 1.867 6.814 1.00 95.31 192 LYS A CA 1
ATOM 1531 C C . LYS A 1 192 ? -16.500 2.322 7.433 1.00 95.31 192 LYS A C 1
ATOM 1533 O O . LYS A 1 192 ? -16.511 3.047 8.421 1.00 95.31 192 LYS A O 1
ATOM 1538 N N . ILE A 1 193 ? -15.364 1.932 6.850 1.00 93.69 193 ILE A N 1
ATOM 1539 C CA . ILE A 1 193 ? -14.048 2.396 7.309 1.00 93.69 193 ILE A CA 1
ATOM 1540 C C . ILE A 1 193 ? -13.941 3.918 7.171 1.00 93.69 193 ILE A C 1
ATOM 1542 O O . ILE A 1 193 ? -13.498 4.574 8.113 1.00 93.69 193 ILE A O 1
ATOM 1546 N N . TYR A 1 194 ? -14.377 4.499 6.049 1.00 93.81 194 TYR A N 1
ATOM 1547 C CA . TYR A 1 194 ? -14.373 5.953 5.867 1.00 93.81 194 TYR A CA 1
ATOM 1548 C C . TYR A 1 194 ? -15.236 6.688 6.889 1.00 93.81 194 TYR A C 1
ATOM 1550 O O . TYR A 1 194 ? -14.843 7.756 7.346 1.00 93.81 194 TYR A O 1
ATOM 1558 N N . GLU A 1 195 ? -16.379 6.122 7.277 1.00 93.56 195 GLU A N 1
ATOM 1559 C CA . GLU A 1 195 ? -17.269 6.726 8.277 1.00 93.56 195 GLU A CA 1
ATOM 1560 C C . GLU A 1 195 ? -16.623 6.822 9.667 1.00 93.56 195 GLU A C 1
ATOM 1562 O O . GLU A 1 195 ? -16.887 7.767 10.409 1.00 93.56 195 GLU A O 1
ATOM 1567 N N . ILE A 1 196 ? -15.762 5.862 10.020 1.00 92.00 196 ILE A N 1
ATOM 1568 C CA . ILE A 1 196 ? -15.139 5.768 11.350 1.00 92.00 196 ILE A CA 1
ATOM 1569 C C . ILE A 1 196 ? -13.708 6.316 11.399 1.00 92.00 196 ILE A C 1
ATOM 1571 O O . ILE A 1 196 ? -13.082 6.259 12.462 1.00 92.00 196 ILE A O 1
ATOM 1575 N N . SER A 1 197 ? -13.163 6.795 10.277 1.00 91.88 197 SER A N 1
ATOM 1576 C CA . SER A 1 197 ? -11.740 7.134 10.158 1.00 91.88 197 SER A CA 1
ATOM 1577 C C . SER A 1 197 ? -11.486 8.597 9.828 1.00 91.88 197 SER A C 1
ATOM 1579 O O . SER A 1 197 ? -12.254 9.259 9.135 1.00 91.88 197 SER A O 1
ATOM 1581 N N . ILE A 1 198 ? -10.335 9.091 10.278 1.00 87.88 198 ILE A N 1
ATOM 1582 C CA . ILE A 1 198 ? -9.787 10.371 9.839 1.00 87.88 198 ILE A CA 1
ATOM 1583 C C . ILE A 1 198 ? -9.040 10.142 8.525 1.00 87.88 198 ILE A C 1
ATOM 1585 O O . ILE A 1 198 ? -8.163 9.286 8.447 1.00 87.88 198 ILE A O 1
ATOM 1589 N N . ILE A 1 199 ? -9.363 10.931 7.499 1.00 87.69 199 ILE A N 1
ATOM 1590 C CA . ILE A 1 199 ? -8.717 10.871 6.181 1.00 87.69 199 ILE A CA 1
ATOM 1591 C C . ILE A 1 199 ? -7.554 11.870 6.145 1.00 87.69 199 ILE A C 1
ATOM 1593 O O . ILE A 1 199 ? -7.769 13.074 6.293 1.00 87.69 199 ILE A O 1
ATOM 1597 N N . ARG A 1 200 ? -6.320 11.388 5.953 1.00 83.06 200 ARG A N 1
ATOM 1598 C CA . ARG A 1 200 ? -5.095 12.218 5.957 1.00 83.06 200 ARG A CA 1
ATOM 1599 C C . ARG A 1 200 ? -4.629 12.615 4.564 1.00 83.06 200 ARG A C 1
ATOM 1601 O O . ARG A 1 200 ? -4.244 13.759 4.349 1.00 83.06 200 ARG A O 1
ATOM 1608 N N . LEU A 1 201 ? -4.671 11.673 3.630 1.00 81.06 201 LEU A N 1
ATOM 1609 C CA . LEU A 1 201 ? -4.228 11.852 2.248 1.00 81.06 201 LEU A CA 1
ATOM 1610 C C . LEU A 1 201 ? -5.379 11.451 1.320 1.00 81.06 201 LEU A C 1
ATOM 1612 O O . LEU A 1 201 ? -6.016 10.431 1.566 1.00 81.06 201 LEU A O 1
ATOM 1616 N N . ASN A 1 202 ? -5.691 12.276 0.314 1.00 68.31 202 ASN A N 1
ATOM 1617 C CA . ASN A 1 202 ? -6.881 12.121 -0.534 1.00 68.31 202 ASN A CA 1
ATOM 1618 C C . ASN A 1 202 ? -6.532 11.869 -2.018 1.00 68.31 202 ASN A C 1
ATOM 1620 O O . ASN A 1 202 ? -5.522 12.342 -2.535 1.00 68.31 202 ASN A O 1
ATOM 1624 N N . LYS A 1 203 ? -7.467 11.198 -2.700 1.00 54.53 203 LYS A N 1
ATOM 1625 C CA . LYS A 1 203 ? -7.460 10.559 -4.024 1.00 54.53 203 LYS A CA 1
ATOM 1626 C C . LYS A 1 203 ? -7.050 11.398 -5.244 1.00 54.53 203 LYS A C 1
ATOM 1628 O O . LYS A 1 203 ? -6.776 10.810 -6.280 1.00 54.53 203 LYS A O 1
ATOM 1633 N N . THR A 1 204 ? -7.050 12.727 -5.177 1.00 47.62 204 THR A N 1
ATOM 1634 C CA . THR A 1 204 ? -6.998 13.578 -6.391 1.00 47.62 204 THR A CA 1
ATOM 1635 C C . THR A 1 204 ? -6.197 14.868 -6.243 1.00 47.62 204 THR A C 1
ATOM 1637 O O . THR A 1 204 ? -6.175 15.679 -7.165 1.00 47.62 204 THR A O 1
ATOM 1640 N N . LYS A 1 205 ? -5.517 15.085 -5.113 1.00 43.22 205 LYS A N 1
ATOM 1641 C CA . LYS A 1 205 ? -4.720 16.303 -4.907 1.00 43.22 205 LYS A CA 1
ATOM 1642 C C . LYS A 1 205 ? -3.313 15.990 -4.425 1.00 43.22 205 LYS A C 1
ATOM 1644 O O . LYS A 1 205 ? -2.846 16.497 -3.412 1.00 43.22 205 LYS A O 1
ATOM 1649 N N . ILE A 1 206 ? -2.634 15.146 -5.185 1.00 52.09 206 ILE A N 1
ATOM 1650 C CA . ILE A 1 206 ? -1.183 15.080 -5.140 1.00 52.09 206 ILE A CA 1
ATOM 1651 C C . ILE A 1 206 ? -0.714 16.213 -6.060 1.00 52.09 206 ILE A C 1
ATOM 1653 O O . ILE A 1 206 ? -0.665 16.043 -7.272 1.00 52.09 206 ILE A O 1
ATOM 1657 N N . GLU A 1 207 ? -0.469 17.414 -5.523 1.00 40.38 207 GLU A N 1
ATOM 1658 C CA . GLU A 1 207 ? 0.070 18.518 -6.332 1.00 40.38 207 GLU A CA 1
ATOM 1659 C C . GLU A 1 207 ? 1.445 18.104 -6.856 1.00 40.38 207 GLU A C 1
ATOM 1661 O O . GLU A 1 207 ? 2.425 18.023 -6.107 1.00 40.38 207 GLU A O 1
ATOM 1666 N N . ILE A 1 208 ? 1.505 17.765 -8.147 1.00 39.44 208 ILE A N 1
ATOM 1667 C CA . ILE A 1 208 ? 2.753 17.384 -8.788 1.00 39.44 208 ILE A CA 1
ATOM 1668 C C . ILE A 1 208 ? 3.497 18.609 -9.261 1.00 39.44 208 ILE A C 1
ATOM 1670 O O . ILE A 1 208 ? 3.380 18.994 -10.416 1.00 39.44 208 ILE A O 1
ATOM 1674 N N . THR A 1 209 ? 4.304 19.203 -8.381 1.00 33.22 209 THR A N 1
ATOM 1675 C CA . THR A 1 209 ? 5.413 20.041 -8.835 1.00 33.22 209 THR A CA 1
ATOM 1676 C C . THR A 1 209 ? 6.384 19.130 -9.590 1.00 33.22 209 THR A C 1
ATOM 1678 O O . THR A 1 209 ? 6.886 18.177 -8.983 1.00 33.22 209 THR A O 1
ATOM 1681 N N . PRO A 1 210 ? 6.623 19.331 -10.897 1.00 29.97 210 PRO A N 1
ATOM 1682 C CA . PRO A 1 210 ? 7.626 18.564 -11.617 1.00 29.97 210 PRO A CA 1
ATOM 1683 C C . PRO A 1 210 ? 8.972 18.829 -10.950 1.00 29.97 210 PRO A C 1
ATOM 1685 O O . PRO A 1 210 ? 9.428 19.973 -10.908 1.00 29.97 210 PRO A O 1
ATOM 1688 N N . THR A 1 211 ? 9.598 17.794 -10.400 1.00 34.31 211 THR A N 1
ATOM 1689 C CA . THR A 1 211 ? 10.986 17.898 -9.965 1.00 34.31 211 THR A CA 1
ATOM 1690 C C . THR A 1 211 ? 11.809 18.032 -11.238 1.00 34.31 211 THR A C 1
ATOM 1692 O O . THR A 1 211 ? 11.964 17.070 -11.988 1.00 34.31 211 THR A O 1
ATOM 1695 N N . GLN A 1 212 ? 12.269 19.248 -11.534 1.00 34.03 212 GLN A N 1
ATOM 1696 C CA . GLN A 1 212 ? 13.292 19.445 -12.552 1.00 34.03 212 GLN A CA 1
ATOM 1697 C C . GLN A 1 212 ? 14.480 18.551 -12.196 1.00 34.03 212 GLN A C 1
ATOM 1699 O O . GLN A 1 212 ? 14.897 18.492 -11.037 1.00 34.03 212 GLN A O 1
ATOM 1704 N N . SER A 1 213 ? 14.987 17.826 -13.192 1.00 28.28 213 SER A N 1
ATOM 1705 C CA . SER A 1 213 ? 16.171 16.987 -13.059 1.00 28.28 213 SER A CA 1
ATOM 1706 C C . SER A 1 213 ? 17.298 17.770 -12.371 1.00 28.28 213 SER A C 1
ATOM 1708 O O . SER A 1 213 ? 17.521 18.931 -12.723 1.00 28.28 213 SER A O 1
ATOM 1710 N N . PRO A 1 214 ? 18.022 17.180 -11.405 1.00 34.81 214 PRO A N 1
ATOM 1711 C CA . PRO A 1 214 ? 19.113 17.875 -10.748 1.00 34.81 214 PRO A CA 1
ATOM 1712 C C . PRO A 1 214 ? 20.256 18.069 -11.748 1.00 34.81 214 PRO A C 1
ATOM 1714 O O . PRO A 1 214 ? 21.028 17.148 -12.025 1.00 34.81 214 PRO A O 1
ATOM 1717 N N . THR A 1 215 ? 20.377 19.284 -12.285 1.00 31.84 215 THR A N 1
ATOM 1718 C CA . THR A 1 215 ? 21.599 19.728 -12.954 1.00 31.84 215 THR A CA 1
ATOM 1719 C C . THR A 1 215 ? 22.724 19.648 -11.935 1.00 31.84 215 THR A C 1
ATOM 1721 O O . THR A 1 215 ? 22.732 20.332 -10.913 1.00 31.84 215 THR A O 1
ATOM 1724 N N . THR A 1 216 ? 23.651 18.739 -12.190 1.00 33.69 216 THR A N 1
ATOM 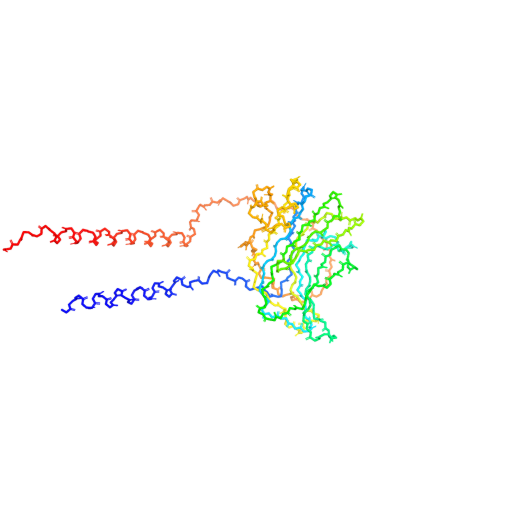1725 C CA . THR A 1 216 ? 24.782 18.446 -11.321 1.00 33.69 216 THR A CA 1
ATOM 1726 C C . THR A 1 216 ? 25.835 19.531 -11.523 1.00 33.69 216 THR A C 1
ATOM 1728 O O . THR A 1 216 ? 26.455 19.569 -12.578 1.00 33.69 216 THR A O 1
ATOM 1731 N N . LEU A 1 217 ? 26.066 20.391 -10.528 1.00 29.23 217 LEU A N 1
ATOM 1732 C CA . LEU A 1 217 ? 27.331 21.114 -10.372 1.00 29.23 217 LEU A CA 1
ATOM 1733 C C . LEU A 1 217 ? 27.719 21.127 -8.888 1.00 29.23 217 LEU A C 1
ATOM 1735 O O . LEU A 1 217 ? 26.919 21.434 -8.008 1.00 29.23 217 LEU A O 1
ATOM 1739 N N . SER A 1 218 ? 28.948 20.684 -8.643 1.00 29.42 218 SER A N 1
ATOM 1740 C CA . SER A 1 218 ? 29.513 20.290 -7.354 1.00 29.42 218 SER A CA 1
ATOM 1741 C C . SER A 1 218 ? 29.986 21.471 -6.492 1.00 29.42 218 SER A C 1
ATOM 1743 O O . SER A 1 218 ? 30.574 22.405 -7.023 1.00 29.42 218 SER A O 1
ATOM 1745 N N . SER A 1 219 ? 29.783 21.320 -5.168 1.00 32.09 219 SER A N 1
ATOM 1746 C CA . SER A 1 219 ? 30.570 21.762 -3.982 1.00 32.09 219 SER A CA 1
ATOM 1747 C C . SER A 1 219 ? 31.136 23.196 -3.934 1.00 32.09 219 SER A C 1
ATOM 1749 O O . SER A 1 219 ? 31.929 23.582 -4.784 1.00 32.09 219 SER A O 1
ATOM 1751 N N . THR A 1 220 ? 30.941 23.994 -2.870 1.00 29.97 220 THR A N 1
ATOM 1752 C CA . THR A 1 220 ? 31.498 23.823 -1.492 1.00 29.97 220 THR A CA 1
ATOM 1753 C C . THR A 1 220 ? 30.864 24.881 -0.531 1.00 29.97 220 THR A C 1
ATOM 1755 O O . THR A 1 220 ? 30.428 25.915 -1.038 1.00 29.97 220 THR A O 1
ATOM 1758 N N . PRO A 1 221 ? 30.774 24.684 0.811 1.00 37.38 221 PRO A N 1
ATOM 1759 C CA . PRO A 1 221 ? 29.894 25.457 1.713 1.00 37.38 221 PRO A CA 1
ATOM 1760 C C . PRO A 1 221 ? 30.609 26.516 2.586 1.00 37.38 221 PRO A C 1
ATOM 1762 O O . PRO A 1 221 ? 31.804 26.370 2.822 1.00 37.38 221 PRO A O 1
ATOM 1765 N N . LEU A 1 222 ? 29.867 27.525 3.097 1.00 28.19 222 LEU A N 1
ATOM 1766 C CA . LEU A 1 222 ? 29.675 27.963 4.517 1.00 28.19 222 LEU A CA 1
ATOM 1767 C C . LEU A 1 222 ? 29.040 29.400 4.595 1.00 28.19 222 LEU A C 1
ATOM 1769 O O . LEU A 1 222 ? 28.801 29.984 3.543 1.00 28.19 222 LEU A O 1
ATOM 1773 N N . PRO A 1 223 ? 28.642 29.964 5.765 1.00 39.12 223 PRO A N 1
ATOM 1774 C CA . PRO A 1 223 ? 27.245 30.261 6.112 1.00 39.12 223 PRO A CA 1
ATOM 1775 C C . PRO A 1 223 ? 26.938 31.766 6.324 1.00 39.12 223 PRO A C 1
ATOM 1777 O O . PRO A 1 223 ? 27.838 32.557 6.58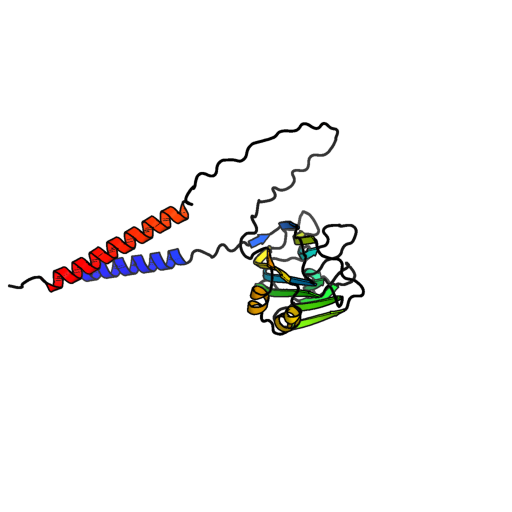5 1.00 39.12 223 PRO A O 1
ATOM 1780 N N . ASN A 1 224 ? 25.657 32.162 6.329 1.00 28.56 224 ASN A N 1
ATOM 1781 C CA . ASN A 1 224 ? 25.071 32.904 7.459 1.00 28.56 224 ASN A CA 1
ATOM 1782 C C . ASN A 1 224 ? 23.572 33.193 7.305 1.00 28.56 224 ASN A C 1
ATOM 1784 O O . ASN A 1 224 ? 23.035 33.392 6.221 1.00 28.56 224 ASN A O 1
ATOM 1788 N N . ILE A 1 225 ? 22.942 33.213 8.474 1.00 34.75 225 ILE A N 1
ATOM 1789 C CA . ILE A 1 225 ? 21.539 33.461 8.788 1.00 34.75 225 ILE A CA 1
ATOM 1790 C C . ILE A 1 225 ? 21.166 34.916 8.479 1.00 34.75 225 ILE A C 1
ATOM 1792 O O . ILE A 1 225 ? 21.877 35.832 8.894 1.00 34.75 225 ILE A O 1
ATOM 1796 N N . THR A 1 226 ? 19.996 35.157 7.879 1.00 28.88 226 THR A N 1
ATOM 1797 C CA . THR A 1 226 ? 19.185 36.332 8.237 1.00 28.88 226 THR A CA 1
ATOM 1798 C C . THR A 1 226 ? 17.698 36.096 7.986 1.00 28.88 226 THR A C 1
ATOM 1800 O O . THR A 1 226 ? 17.268 35.637 6.932 1.00 28.88 226 THR A O 1
ATOM 1803 N N . THR A 1 227 ? 16.934 36.412 9.019 1.00 31.05 227 THR A N 1
ATOM 1804 C CA . THR A 1 227 ? 15.482 36.467 9.140 1.00 31.05 227 THR A CA 1
ATOM 1805 C C . THR A 1 227 ? 14.856 37.390 8.092 1.00 31.05 227 THR A C 1
ATOM 1807 O O . THR A 1 227 ? 15.280 38.532 7.940 1.00 31.05 227 THR A O 1
ATOM 1810 N N . SER A 1 228 ? 13.787 36.937 7.437 1.00 29.22 228 SER A N 1
ATOM 1811 C CA . SER A 1 228 ? 12.859 37.800 6.704 1.00 29.22 228 SER A CA 1
ATOM 1812 C C . SER A 1 228 ? 11.432 37.310 6.941 1.00 29.22 228 SER A C 1
ATOM 1814 O O . SER A 1 228 ? 11.033 36.216 6.543 1.00 29.22 228 SER A O 1
ATOM 1816 N N . THR A 1 229 ? 10.690 38.124 7.681 1.00 31.91 229 THR A N 1
ATOM 1817 C CA . THR A 1 229 ? 9.245 38.076 7.849 1.00 31.91 229 THR A CA 1
ATOM 1818 C C . THR A 1 229 ? 8.593 38.645 6.591 1.00 31.91 229 THR A C 1
ATOM 1820 O O . THR A 1 229 ? 8.701 39.840 6.318 1.00 31.91 229 THR A O 1
ATOM 1823 N N . HIS A 1 230 ? 7.865 37.811 5.845 1.00 32.06 230 HIS A N 1
ATOM 1824 C CA . HIS A 1 230 ? 6.948 38.283 4.810 1.00 32.06 230 HIS A CA 1
ATOM 1825 C C . HIS A 1 230 ? 5.498 37.937 5.145 1.00 32.06 230 HIS A C 1
ATOM 1827 O O . HIS A 1 230 ? 5.154 36.814 5.508 1.00 32.06 230 HIS A O 1
ATOM 1833 N N . SER A 1 231 ? 4.684 38.986 5.066 1.00 31.25 231 SER A N 1
ATOM 1834 C CA . SER A 1 231 ? 3.266 39.086 5.387 1.00 31.25 231 SER A CA 1
ATOM 1835 C C . SER A 1 231 ? 2.392 38.110 4.586 1.00 31.25 231 SER A C 1
ATOM 1837 O O . SER A 1 231 ? 2.730 37.781 3.447 1.00 31.25 231 SER A O 1
ATOM 1839 N N . PRO A 1 232 ? 1.232 37.689 5.124 1.00 35.69 232 PRO A N 1
ATOM 1840 C CA . PRO A 1 232 ? 0.299 36.836 4.395 1.00 35.69 232 PRO A CA 1
ATOM 1841 C C . PRO A 1 232 ? -0.304 37.589 3.195 1.00 35.69 232 PRO A C 1
ATOM 1843 O O . PRO A 1 232 ? -0.723 38.740 3.354 1.00 35.69 232 PRO A O 1
ATOM 1846 N N . PRO A 1 233 ? -0.400 36.977 2.000 1.00 37.12 233 PRO A N 1
ATOM 1847 C CA . PRO A 1 233 ? -1.128 37.580 0.896 1.00 37.12 233 PRO A CA 1
ATOM 1848 C C . PRO A 1 233 ? -2.631 37.579 1.206 1.00 37.12 233 PRO A C 1
ATOM 1850 O O . PRO A 1 233 ? -3.229 36.541 1.493 1.00 37.12 233 PRO A O 1
ATOM 1853 N N . GLN A 1 234 ? -3.244 38.764 1.141 1.00 38.91 234 GLN A N 1
ATOM 1854 C CA . GLN A 1 234 ? -4.696 38.934 1.135 1.00 38.91 234 GLN A CA 1
ATOM 1855 C C . GLN A 1 234 ? -5.305 38.116 -0.010 1.00 38.91 234 GLN A C 1
ATOM 1857 O O . GLN A 1 234 ? -5.044 38.366 -1.187 1.00 38.91 234 GLN A O 1
ATOM 1862 N N . VAL A 1 235 ? -6.144 37.147 0.350 1.00 34.62 235 VAL A N 1
ATOM 1863 C CA . VAL A 1 235 ? -6.932 36.352 -0.590 1.00 34.62 235 VAL A CA 1
ATOM 1864 C C . VAL A 1 235 ? -8.068 37.227 -1.125 1.00 34.62 235 VAL A C 1
ATOM 1866 O O . VAL A 1 235 ? -9.059 37.473 -0.442 1.00 34.62 235 VAL A O 1
ATOM 1869 N N . SER A 1 236 ? -7.919 37.706 -2.357 1.00 42.56 236 SER A N 1
ATOM 1870 C CA . SER A 1 236 ? -9.053 38.121 -3.186 1.00 42.56 236 SER A CA 1
ATOM 1871 C C . SER A 1 236 ? -9.807 36.861 -3.639 1.00 42.56 236 SER A C 1
ATOM 1873 O O . SER A 1 236 ? -9.148 35.887 -4.021 1.00 42.56 236 SER A O 1
ATOM 1875 N N . PRO A 1 237 ? -11.154 36.820 -3.617 1.00 40.00 237 PRO A N 1
ATOM 1876 C CA . PRO A 1 237 ? -11.903 35.677 -4.118 1.00 40.00 237 PRO A CA 1
ATOM 1877 C C . PRO A 1 237 ? -11.836 35.661 -5.650 1.00 40.00 237 PRO A C 1
ATOM 1879 O O . PRO A 1 237 ? -12.721 36.151 -6.348 1.00 40.00 237 PRO A O 1
ATOM 1882 N N . TYR A 1 238 ? -10.757 35.098 -6.187 1.00 45.94 238 TYR A N 1
ATOM 1883 C CA . TYR A 1 238 ? -10.628 34.830 -7.610 1.00 45.94 238 TYR A CA 1
ATOM 1884 C C . TYR A 1 238 ? -11.470 33.592 -7.930 1.00 45.94 238 TYR A C 1
ATOM 1886 O O . TYR A 1 238 ? -11.083 32.462 -7.627 1.00 45.94 238 TYR A O 1
ATOM 1894 N N . MET A 1 239 ? -12.666 33.790 -8.493 1.00 46.97 239 MET A N 1
ATOM 1895 C CA . MET A 1 239 ? -13.423 32.676 -9.063 1.00 46.97 239 MET A CA 1
ATOM 1896 C C . MET A 1 239 ? -12.573 32.038 -10.160 1.00 46.97 239 MET A C 1
ATOM 1898 O O . MET A 1 239 ? -12.159 32.715 -11.100 1.00 46.97 239 MET A O 1
ATOM 1902 N N . SER A 1 240 ? -12.315 30.735 -10.033 1.00 52.78 240 SER A N 1
ATOM 1903 C CA . SER A 1 240 ? -11.585 29.976 -11.045 1.00 52.78 240 SER A CA 1
ATOM 1904 C C . SER A 1 240 ? -12.194 30.227 -12.435 1.00 52.78 240 SER A C 1
ATOM 1906 O O . SER A 1 240 ? -13.425 30.200 -12.561 1.00 52.78 240 SER A O 1
ATOM 1908 N N . PRO A 1 241 ? -11.380 30.413 -13.493 1.00 57.88 241 PRO A N 1
ATOM 1909 C CA . PRO A 1 241 ? -11.867 30.581 -14.863 1.00 57.88 241 PRO A CA 1
ATOM 1910 C C . PRO A 1 241 ? -12.844 29.476 -15.294 1.00 57.88 241 PRO A C 1
ATOM 1912 O O . PRO A 1 241 ? -13.771 29.724 -16.063 1.00 57.88 241 PRO A O 1
ATOM 1915 N N . THR A 1 242 ? -12.691 28.266 -14.745 1.00 57.78 242 THR A N 1
ATOM 1916 C CA . THR A 1 242 ? -13.615 27.144 -14.965 1.00 57.78 242 THR A CA 1
ATOM 1917 C C . THR A 1 242 ? -14.990 27.365 -14.335 1.00 57.78 242 THR A C 1
ATOM 1919 O O . THR A 1 242 ? -15.998 27.034 -14.956 1.00 57.78 242 THR A O 1
ATOM 1922 N N . THR A 1 243 ? -15.059 27.970 -13.148 1.00 61.03 243 THR A N 1
ATOM 1923 C CA . THR A 1 243 ? -16.317 28.304 -12.466 1.00 61.03 243 THR A CA 1
ATOM 1924 C C . THR A 1 243 ? -17.061 29.413 -13.204 1.00 61.03 243 THR A C 1
ATOM 1926 O O . THR A 1 243 ? -18.270 29.317 -13.404 1.00 61.03 243 THR A O 1
ATOM 1929 N N . VAL A 1 244 ? -16.338 30.431 -13.684 1.00 63.50 244 VAL A N 1
ATOM 1930 C CA . VAL A 1 244 ? -16.915 31.513 -14.502 1.00 63.50 244 VAL A CA 1
ATOM 1931 C C . VAL A 1 244 ? -17.483 30.954 -15.809 1.00 63.50 244 VAL A C 1
ATOM 1933 O O . VAL A 1 244 ? -18.618 31.262 -16.173 1.00 63.50 244 VAL A O 1
ATOM 1936 N N . LEU A 1 245 ? -16.742 30.065 -16.478 1.00 62.59 245 LEU A N 1
ATOM 1937 C CA . LEU A 1 245 ? -17.198 29.410 -17.705 1.00 62.59 245 LEU A CA 1
ATOM 1938 C C . LEU A 1 245 ? -18.449 28.545 -17.473 1.00 62.59 245 LEU A C 1
ATOM 1940 O O . LEU A 1 245 ? -19.363 28.560 -18.297 1.00 62.59 245 LEU A O 1
ATOM 1944 N N . LEU A 1 246 ? -18.524 27.834 -16.343 1.00 65.69 246 LEU A N 1
ATOM 1945 C CA . LEU A 1 246 ? -19.685 27.017 -15.977 1.00 65.69 246 LEU A CA 1
ATOM 1946 C C . LEU A 1 246 ? -20.942 27.875 -15.754 1.00 65.69 246 LEU A C 1
ATOM 1948 O O . LEU A 1 246 ? -22.019 27.522 -16.230 1.00 65.69 246 LEU A O 1
ATOM 1952 N N . ILE A 1 247 ? -20.808 29.017 -15.071 1.00 68.12 247 ILE A N 1
ATOM 1953 C CA . ILE A 1 247 ? -21.922 29.945 -14.817 1.00 68.12 247 ILE A CA 1
ATOM 1954 C C . ILE A 1 247 ? -22.451 30.527 -16.134 1.00 68.12 247 ILE A C 1
ATOM 1956 O O . ILE A 1 247 ? -23.667 30.580 -16.341 1.00 68.12 247 ILE A O 1
ATOM 1960 N N . ILE A 1 248 ? -21.551 30.908 -17.048 1.00 69.81 248 ILE A N 1
ATOM 1961 C CA . ILE A 1 248 ? -21.914 31.395 -18.388 1.00 69.81 248 ILE A CA 1
ATOM 1962 C C . ILE A 1 248 ? -22.637 30.295 -19.180 1.00 69.81 248 ILE A C 1
ATOM 1964 O O . ILE A 1 248 ? -23.665 30.543 -19.808 1.00 69.81 248 ILE A O 1
ATOM 1968 N N . LEU A 1 249 ? -22.155 29.052 -19.112 1.00 65.75 249 LEU A N 1
ATOM 1969 C CA . LEU A 1 249 ? -22.775 27.933 -19.819 1.00 65.75 249 LEU A CA 1
ATOM 1970 C C . LEU A 1 249 ? -24.184 27.628 -19.283 1.00 65.75 249 LEU A C 1
ATOM 1972 O O . LEU A 1 249 ? -25.122 27.475 -20.066 1.00 65.75 249 LEU A O 1
ATOM 1976 N N . MET A 1 250 ? -24.357 27.608 -17.959 1.00 68.31 250 MET A N 1
ATOM 1977 C CA . MET A 1 250 ? -25.658 27.376 -17.321 1.00 68.31 250 MET A CA 1
ATOM 1978 C C . MET A 1 250 ? -26.667 28.483 -17.644 1.00 68.31 250 MET A C 1
ATOM 1980 O O . MET A 1 250 ? -27.840 28.192 -17.884 1.00 68.31 250 MET A O 1
ATOM 1984 N N . THR A 1 251 ? -26.227 29.743 -17.720 1.00 69.69 251 THR A N 1
ATOM 1985 C CA . THR A 1 251 ? -27.103 30.860 -18.111 1.00 69.69 251 THR A CA 1
ATOM 1986 C C . THR A 1 251 ? -27.529 30.777 -19.577 1.00 69.69 251 THR A C 1
ATOM 1988 O O . THR A 1 251 ? -28.699 31.021 -19.878 1.00 69.69 251 THR A O 1
ATOM 1991 N N . ILE A 1 252 ? -26.646 30.348 -20.485 1.00 73.25 252 ILE A N 1
ATOM 1992 C CA . ILE A 1 252 ? -26.992 30.129 -21.900 1.00 73.25 252 ILE A CA 1
ATOM 1993 C C . ILE A 1 252 ? -27.999 28.977 -22.053 1.00 73.25 252 ILE A C 1
ATOM 1995 O O . ILE A 1 252 ? -28.981 29.103 -22.792 1.00 73.25 252 ILE A O 1
ATOM 1999 N N . VAL A 1 253 ? -27.814 27.866 -21.331 1.00 73.00 253 VAL A N 1
ATOM 2000 C CA . VAL A 1 253 ? -28.750 26.725 -21.358 1.00 73.00 253 VAL A CA 1
ATOM 2001 C C . VAL A 1 253 ? -30.120 27.119 -20.796 1.00 73.00 253 VAL A C 1
ATOM 2003 O O . VAL A 1 253 ? -31.151 26.800 -21.391 1.00 73.00 253 VAL A O 1
ATOM 2006 N N . ALA A 1 254 ? -30.159 27.875 -19.698 1.00 72.19 254 ALA A N 1
ATOM 2007 C CA . ALA A 1 254 ? -31.414 28.372 -19.142 1.00 72.19 254 ALA A CA 1
ATOM 2008 C C . ALA A 1 254 ? -32.138 29.311 -20.124 1.00 72.19 254 ALA A C 1
ATOM 2010 O O . ALA A 1 254 ? -33.325 29.126 -20.395 1.00 72.19 254 ALA A O 1
ATOM 2011 N N . ALA A 1 255 ? -31.420 30.267 -20.723 1.00 70.94 255 ALA A N 1
ATOM 2012 C CA . ALA A 1 255 ? -31.988 31.209 -21.686 1.00 70.94 255 ALA A CA 1
ATOM 2013 C C . ALA A 1 255 ? -32.543 30.502 -22.933 1.00 70.94 255 ALA A C 1
ATOM 2015 O O . ALA A 1 255 ? -33.664 30.776 -23.361 1.00 70.94 255 ALA A O 1
ATOM 2016 N N . THR A 1 256 ? -31.798 29.544 -23.491 1.00 69.44 256 THR A N 1
ATOM 2017 C CA . THR A 1 256 ? -32.243 28.763 -24.657 1.00 69.44 256 THR A CA 1
ATOM 2018 C C . THR A 1 256 ? -33.456 27.890 -24.337 1.00 69.44 256 THR A C 1
ATOM 2020 O O . THR A 1 256 ? -34.388 27.831 -25.140 1.00 69.44 256 THR A O 1
ATOM 2023 N N . THR A 1 257 ? -33.512 27.296 -23.143 1.00 73.12 257 THR A N 1
ATOM 2024 C CA . THR A 1 257 ? -34.673 26.518 -22.680 1.00 73.12 257 THR A CA 1
ATOM 2025 C C . THR A 1 257 ? -35.913 27.401 -22.525 1.00 73.12 257 THR A C 1
ATOM 2027 O O . THR A 1 257 ? -36.994 27.034 -22.987 1.00 73.12 257 THR A O 1
ATOM 2030 N N . ILE A 1 258 ? -35.768 28.603 -21.956 1.00 73.44 258 ILE A N 1
ATOM 2031 C CA . ILE A 1 258 ? -36.865 29.578 -21.831 1.00 73.44 258 ILE A CA 1
ATOM 2032 C C . ILE A 1 258 ? -37.364 30.015 -23.211 1.00 73.44 258 ILE A C 1
ATOM 2034 O O . ILE A 1 258 ? -38.574 30.042 -23.444 1.00 73.44 258 ILE A O 1
ATOM 2038 N N . ILE A 1 259 ? -36.460 30.313 -24.150 1.00 73.94 259 ILE A N 1
ATOM 2039 C CA . ILE A 1 259 ? -36.824 30.672 -25.529 1.00 73.94 259 ILE A CA 1
ATOM 2040 C C . ILE A 1 259 ? -37.579 29.517 -26.197 1.00 73.94 259 ILE A C 1
ATOM 2042 O O . ILE A 1 259 ? -38.611 29.746 -26.833 1.00 73.94 259 ILE A O 1
ATOM 2046 N N . LEU A 1 260 ? -37.126 28.275 -26.005 1.00 69.50 260 LEU A N 1
ATOM 2047 C CA . LEU A 1 260 ? -37.779 27.087 -26.547 1.00 69.50 260 LEU A CA 1
ATOM 2048 C C . LEU A 1 260 ? -39.199 26.930 -25.986 1.00 69.50 260 LEU A C 1
ATOM 2050 O O . LEU A 1 260 ? -40.151 26.855 -26.764 1.00 69.50 260 LEU A O 1
ATOM 2054 N N . ILE A 1 261 ? -39.363 26.977 -24.660 1.00 72.50 261 ILE A N 1
ATOM 2055 C CA . ILE A 1 261 ? -40.674 26.898 -23.996 1.00 72.50 261 ILE A CA 1
ATOM 2056 C C . ILE A 1 261 ? -41.589 28.021 -24.492 1.00 72.50 261 ILE A C 1
ATOM 2058 O O . ILE A 1 261 ? -42.733 27.765 -24.865 1.00 72.50 261 ILE A O 1
ATOM 2062 N N . THR A 1 262 ? -41.081 29.252 -24.576 1.00 69.88 262 THR A N 1
ATOM 2063 C CA . THR A 1 262 ? -41.855 30.415 -25.033 1.00 69.88 262 THR A CA 1
ATOM 2064 C C . THR A 1 262 ? -42.284 30.268 -26.493 1.00 69.88 262 THR A C 1
ATOM 2066 O O . THR A 1 262 ? -43.423 30.583 -26.839 1.00 69.88 262 THR A O 1
ATOM 2069 N N . SER A 1 263 ? -41.410 29.751 -27.359 1.00 66.00 263 SER A N 1
ATOM 2070 C CA . SER A 1 263 ? -41.714 29.526 -28.777 1.00 66.00 263 SER A CA 1
ATOM 2071 C C . SER A 1 263 ? -42.784 28.445 -28.983 1.00 66.00 263 SER A C 1
ATOM 2073 O O . SER A 1 263 ? -43.693 28.614 -29.800 1.00 66.00 263 SER A O 1
ATOM 2075 N N . VAL A 1 264 ? -42.739 27.373 -28.185 1.00 67.12 264 VAL A N 1
ATOM 2076 C CA . VAL A 1 264 ? -43.747 26.303 -28.183 1.00 67.12 264 VAL A CA 1
ATOM 2077 C C . VAL A 1 264 ? -45.071 26.811 -27.605 1.00 67.12 264 VAL A C 1
ATOM 2079 O O . VAL A 1 264 ? -46.135 26.538 -28.164 1.00 67.12 264 VAL A O 1
ATOM 2082 N N . TYR A 1 265 ? -45.019 27.607 -26.535 1.00 67.75 265 TYR A N 1
ATOM 2083 C CA . TYR A 1 265 ? -46.199 28.203 -25.909 1.00 67.75 265 TYR A CA 1
ATOM 2084 C C . TYR A 1 265 ? -46.903 29.212 -26.829 1.00 67.75 265 TYR A C 1
ATOM 2086 O O . TYR A 1 265 ? -48.124 29.165 -26.971 1.00 67.75 265 TYR A O 1
ATOM 2094 N N . ARG A 1 266 ? -46.153 30.078 -27.530 1.00 61.91 266 ARG A N 1
ATOM 2095 C CA . ARG A 1 266 ? -46.716 31.015 -28.521 1.00 61.91 266 ARG A CA 1
ATOM 2096 C C . ARG A 1 266 ? -47.345 30.296 -29.713 1.00 61.91 266 ARG A C 1
ATOM 2098 O O . ARG A 1 266 ? -48.401 30.722 -30.168 1.00 61.91 266 ARG A O 1
ATOM 2105 N N . ARG A 1 267 ? -46.773 29.176 -30.176 1.00 59.31 267 ARG A N 1
ATOM 2106 C CA . ARG A 1 267 ? -47.390 28.352 -31.234 1.00 59.31 267 ARG A CA 1
ATOM 2107 C C . ARG A 1 267 ? -48.753 27.783 -30.841 1.00 59.31 267 ARG A C 1
ATOM 2109 O O . ARG A 1 267 ? -49.609 27.671 -31.707 1.00 59.31 267 ARG A O 1
ATOM 2116 N N . LYS A 1 268 ? -48.986 27.475 -29.559 1.00 55.31 268 LYS A N 1
ATOM 2117 C CA . LYS A 1 268 ? -50.304 27.024 -29.073 1.00 55.31 268 LYS A CA 1
ATOM 2118 C C . LYS A 1 268 ? -51.359 28.137 -28.995 1.00 55.31 268 LYS A C 1
ATOM 2120 O O . LYS A 1 268 ? -52.532 27.819 -28.845 1.00 55.31 268 LYS A O 1
ATOM 2125 N N . ARG A 1 269 ? -50.968 29.416 -29.072 1.00 52.12 269 ARG A N 1
ATOM 2126 C CA . ARG A 1 269 ? -51.871 30.578 -28.948 1.00 52.12 269 ARG A CA 1
ATOM 2127 C C . ARG A 1 269 ? -52.002 31.423 -30.215 1.00 52.12 269 ARG A C 1
ATOM 2129 O O . ARG A 1 269 ? -52.590 32.495 -30.136 1.00 52.12 269 ARG A O 1
ATOM 2136 N N . SER A 1 270 ? -51.497 30.977 -31.367 1.00 45.88 270 SER A N 1
ATOM 2137 C CA . SER A 1 270 ? -51.894 31.614 -32.628 1.00 45.88 270 SER A CA 1
ATOM 2138 C C . SER A 1 270 ? -53.395 31.371 -32.822 1.00 45.88 270 SER A C 1
ATOM 2140 O O . SER A 1 270 ? -53.771 30.207 -32.970 1.00 45.88 270 SER A O 1
ATOM 2142 N N . PRO A 1 271 ? -54.255 32.407 -32.820 1.00 49.00 271 PRO A N 1
ATOM 2143 C CA . PRO A 1 271 ? -55.582 32.249 -33.384 1.00 49.00 271 PRO A CA 1
ATOM 2144 C C . PRO A 1 271 ? -55.359 31.983 -34.874 1.00 49.00 271 PRO A C 1
ATOM 2146 O O . PRO A 1 271 ? -54.595 32.703 -35.525 1.00 49.00 271 PRO A O 1
ATOM 2149 N N . GLY A 1 272 ? -55.897 30.879 -35.383 1.00 48.38 272 GLY A N 1
ATOM 2150 C CA . GLY A 1 272 ? -55.877 30.629 -36.821 1.00 48.38 272 GLY A CA 1
ATOM 2151 C C . GLY A 1 272 ? -56.648 31.723 -37.569 1.00 48.38 272 GLY A C 1
ATOM 2152 O O . GLY A 1 272 ? -57.444 32.436 -36.950 1.00 48.38 272 GLY A O 1
ATOM 2153 N N . PRO A 1 273 ? -56.440 31.869 -38.884 1.00 42.81 273 PRO A N 1
ATOM 2154 C CA . PRO A 1 273 ? -57.589 32.048 -39.756 1.00 42.81 273 PRO A CA 1
ATOM 2155 C C . PRO A 1 273 ? -58.465 30.784 -39.742 1.00 42.81 273 PRO A C 1
ATOM 2157 O O . PRO A 1 273 ? -57.899 29.666 -39.654 1.00 42.81 273 PRO A O 1
#